Protein AF-A0A964XEM3-F1 (afdb_monomer)

Mean predicted aligned error: 4.38 Å

Foldseek 3Di:
DLLVVLLVLLLVLLLCQLPVDDDDLSVLLNVLSVLDDPLLLLSLLLLLLVLLVHDSLLSSLLSNLLVLLVSLVVLLVCVVVVPQDDSNHGHSCNVPNDVSSNSNSVSSNVSSLVSLCPLPPLSVVLNVLSVVLSVLQVVLVVLQVVCLVPPPQDPVSVLSSQLSNFLSSQLSSNCSSCSSSVNNVLSVLSSLLSSLLSSLVLLVVLLVCLQVCVVVVHDGQLVSVVHRHSPDPSVVVSLVSSLVSLVSSLVSLCPGPSSSSVSSNVVSVLSNCVSVVHDDDD

Nearest PDB structures (foldseek):
  5jfq-assembly1_B  TM=8.626E-01  e=3.045E-12  Geoglobus acetivorans
  4jyx-assembly1_G-2  TM=8.712E-01  e=1.436E-11  Paraglaciecola sp. T6c
  4jyx-assembly2_B  TM=8.690E-01  e=1.501E-11  Paraglaciecola sp. T6c
  1wy0-assembly1_A-2  TM=8.095E-01  e=1.151E-11  Pyrococcus horikoshii OT3
  3aqb-assembly2_D  TM=8.591E-01  e=8.455E-11  Micrococcus luteus

Secondary structure (DSSP, 8-state):
-HHHHHHHHHHHHHHHHHHSS-SHHHHHHHHHHHT----HHHHHHHHHHHHTT--HHHHHHHHHHHHHHHHHHHHHHHHHTT--EETTEEPHHHHHHHHHHHHHHHHHHHHHHHHHHTSGGGHHHHHHHHHHHHHHHHHHHHHHHHHTTS----HHHHHHHHHHHHHHHHHHHHHHHHHHTT-GGGHHHHHHHHHHHHHHHHHHHHHHHHHHHHHHT---HHHHTT--STTSHHHHHHHHHHHHHHHHHHHHHHTSGGGTTHHHHHHHHHHHHHHTT-----

Solvent-accessible surface area (backbone atoms only — not comparable to full-atom values): 13849 Å² total; per-residue (Å²): 109,71,68,58,53,45,50,51,50,15,52,51,52,46,50,52,53,45,46,74,60,81,49,73,42,23,56,51,40,49,51,56,69,67,62,65,78,87,54,62,41,27,52,39,7,39,52,12,12,55,45,62,70,52,55,66,70,51,25,23,24,41,10,25,19,38,38,27,45,50,51,17,49,52,42,46,45,30,54,78,69,65,37,53,61,52,88,93,37,71,24,57,31,61,74,60,34,59,73,43,19,52,50,26,19,54,44,27,43,50,32,16,49,56,32,28,54,69,48,56,96,41,14,71,61,43,44,56,48,50,51,53,34,51,53,47,26,52,53,16,47,52,53,51,60,51,44,76,78,40,89,71,80,46,69,68,59,48,49,53,40,45,18,33,47,46,8,40,66,60,18,40,14,42,43,44,31,27,51,67,63,73,42,66,86,36,45,66,46,40,44,52,15,20,28,28,36,25,36,17,50,50,47,50,51,35,40,75,38,36,59,60,32,63,74,72,72,50,92,38,69,34,50,60,68,71,24,76,41,64,82,29,75,36,22,52,51,46,51,55,51,22,35,52,23,12,53,51,12,20,56,37,16,56,69,28,66,76,47,28,21,48,63,58,18,52,52,19,51,54,50,33,36,49,76,74,70,44,87,74,84,131

Sequence (282 aa):
MAEKYALEGSEDLMRDLVSQSPGLAADAAIKHLSSGGKRIRARLALSSASHLGLGEDTAIRIAAASELIHNASLVHDDIQDRSARRRGASTIWDAFGADTAICVGDLMISAAYAAAAGVGSQAPQLIGHIHGRVCEVIQGQCADLEARHRPVETLEEYERIARSKSAPLLALPIDLALIAARRRDGLDQARRAAGAFAAAYQMADDIEDVMADALAGEVNIVAILGGASMNSPEAMQVRKLAARYYDEAGELARRLPKGCGTLMAAYAEAGAGRLAGEKVPA

Structure (mmCIF, N/CA/C/O backbone):
data_AF-A0A964XEM3-F1
#
_entry.id   AF-A0A964XEM3-F1
#
loop_
_atom_site.group_PDB
_atom_site.id
_atom_site.type_symbol
_atom_site.label_atom_id
_atom_site.label_alt_id
_atom_site.label_comp_id
_atom_site.label_asym_id
_atom_site.label_entity_id
_atom_site.label_seq_id
_atom_site.pdbx_PDB_ins_code
_atom_site.Cartn_x
_atom_site.Cartn_y
_atom_site.Cartn_z
_atom_site.occupancy
_atom_site.B_iso_or_equiv
_atom_site.auth_seq_id
_atom_site.auth_comp_id
_atom_site.auth_asym_id
_atom_site.auth_atom_id
_atom_site.pdbx_PDB_model_num
ATOM 1 N N . MET A 1 1 ? -8.210 -19.644 11.888 1.00 53.50 1 MET A N 1
ATOM 2 C CA . MET A 1 1 ? -9.547 -19.215 12.359 1.00 53.50 1 MET A CA 1
ATOM 3 C C . MET A 1 1 ? -9.518 -17.763 12.819 1.00 53.50 1 MET A C 1
ATOM 5 O O . MET A 1 1 ? -10.142 -16.966 12.144 1.00 53.50 1 MET A O 1
ATOM 9 N N . ALA A 1 2 ? -8.741 -17.388 13.846 1.00 75.06 2 ALA A N 1
ATOM 10 C CA . ALA A 1 2 ? -8.669 -15.997 14.330 1.00 75.06 2 ALA A CA 1
ATOM 11 C C . ALA A 1 2 ? -8.230 -14.963 13.266 1.00 75.06 2 ALA A C 1
ATOM 13 O O . ALA A 1 2 ? -8.888 -13.946 13.109 1.00 75.06 2 ALA A O 1
ATOM 14 N N . GLU A 1 3 ? -7.187 -15.243 12.471 1.00 77.88 3 GLU A N 1
ATOM 15 C CA . GLU A 1 3 ? -6.738 -14.320 11.405 1.00 77.88 3 GLU A CA 1
ATOM 16 C C . GLU A 1 3 ? -7.806 -14.096 10.323 1.00 77.88 3 GLU A C 1
ATOM 18 O O . GLU A 1 3 ? -7.978 -12.980 9.849 1.00 77.88 3 GLU A O 1
ATOM 23 N N . LYS A 1 4 ? -8.556 -15.148 9.963 1.00 84.12 4 LYS A N 1
ATOM 24 C CA . LYS A 1 4 ? -9.638 -15.058 8.974 1.00 84.12 4 LYS A CA 1
ATOM 25 C C . LYS A 1 4 ? -10.758 -14.140 9.473 1.00 84.12 4 LYS A C 1
ATOM 27 O O . LYS A 1 4 ? -11.170 -13.259 8.733 1.00 84.12 4 LYS A O 1
ATOM 32 N N . TYR A 1 5 ? -11.183 -14.310 10.727 1.00 89.88 5 TYR A N 1
ATOM 33 C CA . TYR A 1 5 ? -12.200 -13.450 11.336 1.00 89.88 5 TYR A CA 1
ATOM 34 C C . TYR A 1 5 ? -11.731 -12.001 11.478 1.00 89.88 5 TYR A C 1
ATOM 36 O O . TYR A 1 5 ? -12.489 -11.090 11.174 1.00 89.88 5 TYR A O 1
ATOM 44 N N . ALA A 1 6 ? -10.475 -11.769 11.866 1.00 92.44 6 ALA A N 1
ATOM 45 C CA . ALA A 1 6 ? -9.940 -10.412 11.954 1.00 92.44 6 ALA A CA 1
ATOM 46 C C . ALA A 1 6 ? -9.802 -9.745 10.572 1.00 92.44 6 ALA A C 1
ATOM 48 O O . ALA A 1 6 ? -9.984 -8.536 10.444 1.00 92.44 6 ALA A O 1
ATOM 49 N N . LEU A 1 7 ? -9.509 -10.522 9.522 1.00 94.81 7 LEU A N 1
ATOM 50 C CA . LEU A 1 7 ? -9.499 -10.018 8.152 1.00 94.81 7 LEU A CA 1
ATOM 51 C C . LEU A 1 7 ? -10.912 -9.645 7.693 1.00 94.81 7 LEU A C 1
ATOM 53 O O . LEU A 1 7 ? -11.097 -8.525 7.226 1.00 94.81 7 LEU A O 1
ATOM 57 N N . GLU A 1 8 ? -11.894 -10.526 7.890 1.00 95.56 8 GLU A N 1
ATOM 58 C CA . GLU A 1 8 ? -13.314 -10.245 7.621 1.00 95.56 8 GLU A CA 1
ATOM 59 C C . GLU A 1 8 ? -13.783 -9.002 8.393 1.00 95.56 8 GLU A C 1
ATOM 61 O O . GLU A 1 8 ? -14.286 -8.063 7.786 1.00 95.56 8 GLU A O 1
ATOM 66 N N . GLY A 1 9 ? -13.478 -8.910 9.690 1.00 97.19 9 GLY A N 1
ATOM 67 C CA . GLY A 1 9 ? -13.803 -7.741 10.509 1.00 97.19 9 GLY A CA 1
ATOM 68 C C . GLY A 1 9 ? -13.146 -6.445 10.019 1.00 97.19 9 GLY A C 1
ATOM 69 O O . GLY A 1 9 ? -13.739 -5.373 10.128 1.00 97.19 9 GLY A O 1
ATOM 70 N N . SER A 1 10 ? -11.944 -6.513 9.434 1.00 97.19 10 SER A N 1
ATOM 71 C CA . SER A 1 10 ? -11.328 -5.346 8.787 1.00 97.19 10 SER A CA 1
ATOM 72 C C . SER A 1 10 ? -12.037 -4.957 7.492 1.00 97.19 10 SER A C 1
ATOM 74 O O . SER A 1 10 ? -12.181 -3.766 7.226 1.00 97.19 10 SER A O 1
ATOM 76 N N . GLU A 1 11 ? -12.522 -5.922 6.708 1.00 96.69 11 GLU A N 1
ATOM 77 C CA . GLU A 1 11 ? -13.305 -5.641 5.503 1.00 96.69 11 GLU A CA 1
ATOM 78 C C . GLU A 1 11 ? -14.665 -5.027 5.838 1.00 96.69 11 GLU A C 1
ATOM 80 O O . GLU A 1 11 ? -15.052 -4.041 5.206 1.00 96.69 11 GLU A O 1
ATOM 85 N N . ASP A 1 12 ? -15.341 -5.552 6.857 1.00 97.38 12 ASP A N 1
ATOM 86 C CA . ASP A 1 12 ? -16.611 -5.023 7.351 1.00 97.38 12 ASP A CA 1
ATOM 87 C C . ASP A 1 12 ? -16.433 -3.594 7.871 1.00 97.38 12 ASP A C 1
ATOM 89 O O . ASP A 1 12 ? -17.131 -2.687 7.423 1.00 97.38 12 ASP A O 1
ATOM 93 N N . LEU A 1 13 ? -15.410 -3.344 8.698 1.00 98.12 13 LEU A N 1
ATOM 94 C CA . LEU A 1 13 ? -15.116 -1.996 9.188 1.00 98.12 13 LEU A CA 1
ATOM 95 C C . LEU A 1 13 ? -14.849 -1.005 8.043 1.00 98.12 13 LEU A C 1
ATOM 97 O O . LEU A 1 13 ? -15.309 0.135 8.096 1.00 98.12 13 LEU A O 1
ATOM 101 N N . MET A 1 14 ? -14.113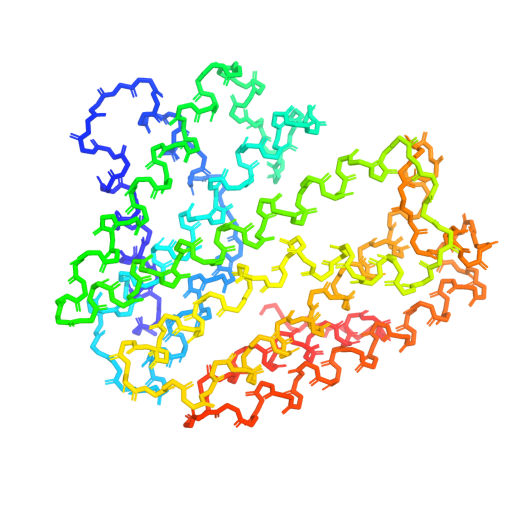 -1.409 7.001 1.00 97.88 14 MET A N 1
ATOM 102 C CA . MET A 1 14 ? -13.887 -0.544 5.838 1.00 97.88 14 MET A CA 1
ATOM 103 C C . MET A 1 14 ? -15.197 -0.200 5.125 1.00 97.88 14 MET A C 1
ATOM 105 O O . MET A 1 14 ? -15.406 0.964 4.783 1.00 97.88 14 MET A O 1
ATOM 109 N N . ARG A 1 15 ? -16.075 -1.190 4.910 1.00 97.31 15 ARG A N 1
ATOM 110 C CA . ARG A 1 15 ? -17.387 -0.996 4.270 1.00 97.31 15 ARG A CA 1
ATOM 111 C C . ARG A 1 15 ? -18.291 -0.098 5.108 1.00 97.31 15 ARG A C 1
ATOM 113 O O . ARG A 1 15 ? -18.914 0.810 4.559 1.00 97.31 15 ARG A O 1
ATOM 120 N N . ASP A 1 16 ? -18.321 -0.304 6.417 1.00 97.69 16 ASP A N 1
ATOM 121 C CA . ASP A 1 16 ? -19.113 0.499 7.344 1.00 97.69 16 ASP A CA 1
ATOM 122 C C . ASP A 1 16 ? -18.666 1.962 7.320 1.00 97.69 16 ASP A C 1
ATOM 124 O O . ASP A 1 16 ? -19.491 2.863 7.190 1.00 97.69 16 ASP A O 1
ATOM 128 N N . LEU A 1 17 ? -17.356 2.220 7.375 1.00 97.75 17 LEU A N 1
ATOM 129 C CA . LEU A 1 17 ? -16.821 3.583 7.411 1.00 97.75 17 LEU A CA 1
ATOM 130 C C . LEU A 1 17 ? -17.086 4.369 6.122 1.00 97.75 17 LEU A C 1
ATOM 132 O O . LEU A 1 17 ? -17.422 5.549 6.198 1.00 97.75 17 LEU A O 1
ATOM 136 N N . VAL A 1 18 ? -16.980 3.741 4.947 1.00 97.25 18 VAL A N 1
ATOM 137 C CA . VAL A 1 18 ? -17.262 4.432 3.672 1.00 97.25 18 VAL A CA 1
ATOM 138 C C . VAL A 1 18 ? -18.760 4.576 3.382 1.00 97.25 18 VAL A C 1
ATOM 140 O O . VAL A 1 18 ? -19.130 5.329 2.489 1.00 97.25 18 VAL A O 1
ATOM 143 N N . SER A 1 19 ? -19.629 3.879 4.122 1.00 95.69 19 SER A N 1
ATOM 144 C CA . SER A 1 19 ? -21.084 3.884 3.902 1.00 95.69 19 SER A CA 1
ATOM 145 C C . SER A 1 19 ? -21.881 4.708 4.919 1.00 95.69 19 SER A C 1
ATOM 147 O O . SER A 1 19 ? -23.098 4.826 4.786 1.00 95.69 19 SER A O 1
ATOM 149 N N . GLN A 1 20 ? -21.216 5.351 5.888 1.00 90.75 20 GLN A N 1
ATOM 150 C CA . GLN A 1 20 ? -21.876 6.177 6.912 1.00 90.75 20 GLN A CA 1
ATOM 151 C C . GLN A 1 20 ? -22.694 7.342 6.335 1.00 90.75 20 GLN A C 1
ATOM 153 O O . GLN A 1 20 ? -23.649 7.794 6.967 1.00 90.75 20 GLN A O 1
ATOM 158 N N . SER A 1 21 ? -22.330 7.836 5.148 1.00 84.31 21 SER A N 1
ATOM 159 C CA . SER A 1 21 ? -23.085 8.857 4.421 1.00 84.31 21 SER A CA 1
ATOM 160 C C . SER A 1 21 ? -23.487 8.313 3.045 1.00 84.31 21 SER A C 1
ATOM 162 O O . SER A 1 21 ? -22.652 8.282 2.139 1.00 84.31 21 SER A O 1
ATOM 164 N N . PRO A 1 22 ? -24.736 7.833 2.881 1.00 88.88 22 PRO A N 1
ATOM 165 C CA . PRO A 1 22 ? -25.194 7.240 1.628 1.00 88.88 22 PRO A CA 1
ATOM 166 C C . PRO A 1 22 ? -25.112 8.216 0.450 1.00 88.88 22 PRO A C 1
ATOM 168 O O . PRO A 1 22 ? -25.428 9.399 0.582 1.00 88.88 22 PRO A O 1
ATOM 171 N N . GLY A 1 23 ? -24.736 7.706 -0.721 1.00 94.06 23 GLY A N 1
ATOM 172 C CA . GLY A 1 23 ? -24.637 8.488 -1.949 1.00 94.06 23 GLY A CA 1
ATOM 173 C C . GLY A 1 23 ? -23.699 7.850 -2.968 1.00 94.06 23 GLY A C 1
ATOM 174 O O . GLY A 1 23 ? -23.088 6.815 -2.710 1.00 94.06 23 GLY A O 1
ATOM 175 N N . LEU A 1 24 ? -23.540 8.510 -4.119 1.00 95.06 24 LEU A N 1
ATOM 176 C CA . LEU A 1 24 ? -22.780 7.973 -5.252 1.00 95.06 24 LEU A CA 1
ATOM 177 C C . LEU A 1 24 ? -21.337 7.585 -4.887 1.00 95.06 24 LEU A C 1
ATOM 179 O O . LEU A 1 24 ? -20.857 6.534 -5.305 1.00 95.06 24 LEU A O 1
ATOM 183 N N . ALA A 1 25 ? -20.653 8.410 -4.087 1.00 95.06 25 ALA A N 1
ATOM 184 C CA . ALA A 1 25 ? -19.290 8.122 -3.643 1.00 95.06 25 ALA A CA 1
ATOM 185 C C . ALA A 1 25 ? -19.227 6.886 -2.728 1.00 95.06 25 ALA A C 1
ATOM 187 O O . ALA A 1 25 ? -18.324 6.067 -2.875 1.00 95.06 25 ALA A O 1
ATOM 188 N N . ALA A 1 26 ? -20.201 6.707 -1.830 1.00 96.56 26 ALA A N 1
ATOM 189 C CA . ALA A 1 26 ? -20.275 5.526 -0.972 1.00 96.56 26 ALA A CA 1
ATOM 190 C C . ALA A 1 26 ? -20.511 4.249 -1.798 1.00 96.56 26 ALA A C 1
ATOM 192 O O . ALA A 1 26 ? -19.786 3.266 -1.637 1.00 96.56 26 ALA A O 1
ATOM 193 N N . ASP A 1 27 ? -21.450 4.285 -2.748 1.00 96.50 27 ASP A N 1
ATOM 194 C CA . ASP A 1 27 ? -21.749 3.150 -3.632 1.00 96.50 27 ASP A CA 1
ATOM 195 C C . ASP A 1 27 ? -20.530 2.761 -4.484 1.00 96.50 27 ASP A C 1
ATOM 197 O O . ASP A 1 27 ? -20.169 1.582 -4.598 1.00 96.50 27 ASP A O 1
ATOM 201 N N . ALA A 1 28 ? -19.844 3.758 -5.049 1.00 96.25 28 ALA A N 1
ATOM 202 C CA . ALA A 1 28 ? -18.628 3.557 -5.826 1.00 96.25 28 ALA A CA 1
ATOM 203 C C . ALA A 1 28 ? -17.468 3.025 -4.962 1.00 96.25 28 ALA A C 1
ATOM 205 O O . ALA A 1 28 ? -16.755 2.113 -5.394 1.00 96.25 28 ALA A O 1
ATOM 206 N N . ALA A 1 29 ? -17.309 3.512 -3.727 1.00 96.69 29 ALA A N 1
ATOM 207 C CA . ALA A 1 29 ? -16.314 3.003 -2.783 1.00 96.69 29 ALA A CA 1
ATOM 208 C C . ALA A 1 29 ? -16.574 1.531 -2.421 1.00 96.69 29 ALA A C 1
ATOM 210 O O . ALA A 1 29 ? -15.654 0.711 -2.475 1.00 96.69 29 ALA A O 1
ATOM 211 N N . ILE A 1 30 ? -17.827 1.158 -2.133 1.00 95.81 30 ILE A N 1
ATOM 212 C CA . ILE A 1 30 ? -18.214 -0.234 -1.854 1.00 95.81 30 ILE A CA 1
ATOM 213 C C . ILE A 1 30 ? -17.916 -1.131 -3.059 1.00 95.81 30 ILE A C 1
ATOM 215 O O . ILE A 1 30 ? -17.378 -2.234 -2.892 1.00 95.81 30 ILE A O 1
ATOM 219 N N . LYS A 1 31 ? -18.218 -0.670 -4.279 1.00 94.00 31 LYS A N 1
ATOM 220 C CA . LYS A 1 31 ? -17.874 -1.399 -5.506 1.00 94.00 31 LYS A CA 1
ATOM 221 C C . LYS A 1 31 ? -16.364 -1.600 -5.635 1.00 94.00 31 LYS A C 1
ATOM 223 O O . LYS A 1 31 ? -15.940 -2.723 -5.910 1.00 94.00 31 LYS A O 1
ATOM 228 N N . HIS A 1 32 ? -15.558 -0.564 -5.392 1.00 95.00 32 HIS A N 1
ATOM 229 C CA . HIS A 1 32 ? -14.097 -0.674 -5.429 1.00 95.00 32 HIS A CA 1
ATOM 230 C C . HIS A 1 32 ? -13.582 -1.700 -4.411 1.00 95.00 32 HIS A C 1
ATOM 232 O O . HIS A 1 32 ? -12.855 -2.622 -4.783 1.00 95.00 32 HIS A O 1
ATOM 238 N N . LEU A 1 33 ? -14.012 -1.612 -3.148 1.00 93.94 33 LEU A N 1
ATOM 239 C CA . LEU A 1 33 ? -13.588 -2.536 -2.088 1.00 93.94 33 LEU A CA 1
ATOM 240 C C . LEU A 1 33 ? -14.009 -3.989 -2.374 1.00 93.94 33 LEU A C 1
ATOM 242 O O . LEU A 1 33 ? -13.299 -4.930 -2.009 1.00 93.94 33 LEU A O 1
ATOM 246 N N . SER A 1 34 ? -15.118 -4.179 -3.095 1.00 90.19 34 SER A N 1
ATOM 247 C CA . SER A 1 34 ? -15.630 -5.495 -3.502 1.00 90.19 34 SER A CA 1
ATOM 248 C C . SER A 1 34 ? -14.914 -6.106 -4.712 1.00 90.19 34 SER A C 1
ATOM 250 O O . SER A 1 34 ? -15.127 -7.279 -4.999 1.00 90.19 34 SER A O 1
ATOM 252 N N . SER A 1 35 ? -14.036 -5.365 -5.399 1.00 83.44 35 SER A N 1
ATOM 253 C CA . SER A 1 35 ? -13.295 -5.843 -6.585 1.00 83.44 35 SER A CA 1
ATOM 254 C C . SER A 1 35 ? -12.194 -6.881 -6.283 1.00 83.44 35 SER A C 1
ATOM 256 O O . SER A 1 35 ? -11.440 -7.283 -7.169 1.00 83.44 35 SER A O 1
ATOM 258 N N . GLY A 1 36 ? -12.099 -7.341 -5.031 1.00 78.75 36 GLY A N 1
ATOM 259 C CA . GLY A 1 36 ? -11.104 -8.307 -4.569 1.00 78.75 36 GLY A CA 1
ATOM 260 C C . GLY A 1 36 ? -9.732 -7.680 -4.308 1.00 78.75 36 GLY A C 1
ATOM 261 O O . GLY A 1 36 ? -9.596 -6.464 -4.165 1.00 78.75 36 GLY A O 1
ATOM 262 N N . GLY A 1 37 ? -8.701 -8.520 -4.215 1.00 83.00 37 GLY A N 1
ATOM 263 C CA . GLY A 1 37 ? -7.322 -8.139 -3.893 1.00 83.00 37 GLY A CA 1
ATOM 264 C C . GLY A 1 37 ? -6.686 -9.109 -2.897 1.00 83.00 37 GLY A C 1
ATOM 265 O O . GLY A 1 37 ? -7.379 -9.826 -2.187 1.00 83.00 37 GLY A O 1
ATOM 266 N N . LYS A 1 38 ? -5.350 -9.130 -2.824 1.00 87.69 38 LYS A N 1
ATOM 267 C CA . LYS A 1 38 ? -4.611 -10.031 -1.915 1.00 87.69 38 LYS A CA 1
ATOM 268 C C . LYS A 1 38 ? -4.608 -9.570 -0.447 1.00 87.69 38 LYS A C 1
ATOM 270 O O . LYS A 1 38 ? -4.070 -10.281 0.399 1.00 87.69 38 LYS A O 1
ATOM 275 N N . ARG A 1 39 ? -5.150 -8.374 -0.166 1.00 92.94 39 ARG A N 1
ATOM 276 C CA . ARG A 1 39 ? -5.209 -7.736 1.165 1.00 92.94 39 ARG A CA 1
ATOM 277 C C . ARG A 1 39 ? -3.871 -7.754 1.905 1.00 92.94 39 ARG A C 1
ATOM 279 O O . ARG A 1 39 ? -3.806 -8.005 3.104 1.00 92.94 39 ARG A O 1
ATOM 286 N N . ILE A 1 40 ? -2.778 -7.536 1.169 1.00 94.75 40 ILE A N 1
ATOM 287 C CA . ILE A 1 40 ? -1.411 -7.667 1.694 1.00 94.75 40 ILE A CA 1
ATOM 288 C C . ILE A 1 40 ? -1.212 -6.747 2.901 1.00 94.75 40 ILE A C 1
ATOM 290 O O . ILE A 1 40 ? -0.634 -7.170 3.898 1.00 94.75 40 ILE A O 1
ATOM 294 N N . ARG A 1 41 ? -1.724 -5.511 2.846 1.00 97.19 41 ARG A N 1
ATOM 295 C CA . ARG A 1 41 ? -1.530 -4.525 3.914 1.00 97.19 41 ARG A CA 1
ATOM 296 C C . ARG A 1 41 ? -2.351 -4.868 5.147 1.00 97.19 41 ARG A C 1
ATOM 298 O O . ARG A 1 41 ? -1.787 -4.874 6.236 1.00 97.19 41 ARG A O 1
ATOM 305 N N . ALA A 1 42 ? -3.619 -5.244 4.983 1.00 97.56 42 ALA A N 1
ATOM 306 C CA . ALA A 1 42 ? -4.422 -5.751 6.094 1.00 97.56 42 ALA A CA 1
ATOM 307 C C . ALA A 1 42 ? -3.759 -6.969 6.768 1.00 97.56 42 ALA A C 1
ATOM 309 O O . ALA A 1 42 ? -3.571 -6.975 7.983 1.00 97.56 42 ALA A O 1
ATOM 310 N N . ARG A 1 43 ? -3.304 -7.960 5.989 1.00 98.06 43 ARG A N 1
ATOM 311 C CA . ARG A 1 43 ? -2.631 -9.161 6.521 1.00 98.06 43 ARG A CA 1
ATOM 312 C C . ARG A 1 43 ? -1.328 -8.835 7.253 1.00 98.06 43 ARG A C 1
ATOM 314 O O . ARG A 1 43 ? -1.085 -9.391 8.323 1.00 98.06 43 ARG A O 1
ATOM 321 N N . LEU A 1 44 ? -0.516 -7.913 6.727 1.00 98.31 44 LEU A N 1
ATOM 322 C CA . LEU A 1 44 ? 0.680 -7.418 7.419 1.00 98.31 44 LEU A CA 1
ATOM 323 C C . LEU A 1 44 ? 0.318 -6.789 8.768 1.00 98.31 44 LEU A C 1
ATOM 325 O O . LEU A 1 44 ? 0.905 -7.170 9.776 1.00 98.31 44 LEU A O 1
ATOM 329 N N . ALA A 1 45 ? -0.684 -5.906 8.809 1.00 98.50 45 ALA A N 1
ATOM 330 C CA . ALA A 1 45 ? -1.125 -5.264 10.049 1.00 98.50 45 ALA A CA 1
ATOM 331 C C . ALA A 1 45 ? -1.598 -6.294 11.086 1.00 98.50 45 ALA A C 1
ATOM 333 O O . ALA A 1 45 ? -1.162 -6.248 12.236 1.00 98.50 45 ALA A O 1
ATOM 334 N N . LEU A 1 46 ? -2.436 -7.252 10.676 1.00 98.50 46 LEU A N 1
ATOM 335 C CA . LEU A 1 46 ? -2.956 -8.308 11.551 1.00 98.50 46 LEU A CA 1
ATOM 336 C C . LEU A 1 46 ? -1.840 -9.220 12.079 1.00 98.50 46 LEU A C 1
ATOM 338 O O . LEU A 1 46 ? -1.777 -9.492 13.280 1.00 98.50 46 LEU A O 1
ATOM 342 N N . SER A 1 47 ? -0.917 -9.645 11.210 1.00 98.38 47 SER A N 1
ATOM 343 C CA . SER A 1 47 ? 0.241 -10.452 11.607 1.00 98.38 47 SER A CA 1
ATOM 344 C C . SER A 1 47 ? 1.135 -9.697 12.593 1.00 98.38 47 SER A C 1
ATOM 346 O O . SER A 1 47 ? 1.521 -10.250 13.626 1.00 98.38 47 SER A O 1
ATOM 348 N N . SER A 1 48 ? 1.466 -8.434 12.307 1.00 98.44 48 SER A N 1
ATOM 349 C CA . SER A 1 48 ? 2.291 -7.608 13.192 1.00 98.44 48 SER A CA 1
ATOM 350 C C . SER A 1 48 ? 1.605 -7.356 14.535 1.00 98.44 48 SER A C 1
ATOM 352 O O . SER A 1 48 ? 2.249 -7.476 15.576 1.00 98.44 48 SER A O 1
ATOM 354 N N . ALA A 1 49 ? 0.301 -7.068 14.528 1.00 98.19 49 ALA A N 1
ATOM 355 C CA . ALA A 1 49 ? -0.503 -6.879 15.731 1.00 98.19 49 ALA A CA 1
ATOM 356 C C . ALA A 1 49 ? -0.516 -8.127 16.618 1.00 98.19 49 ALA A C 1
ATOM 358 O O . ALA A 1 49 ? -0.302 -8.018 17.826 1.00 98.19 49 ALA A O 1
ATOM 359 N N . SER A 1 50 ? -0.692 -9.307 16.016 1.00 97.75 50 SER A N 1
ATOM 360 C CA . SER A 1 50 ? -0.674 -10.587 16.726 1.00 97.75 50 SER A CA 1
ATOM 361 C C . SER A 1 50 ? 0.671 -10.840 17.417 1.00 97.75 50 SER A C 1
ATOM 363 O O . SER A 1 50 ? 0.704 -11.106 18.618 1.00 97.75 50 SER A O 1
ATOM 365 N N . HIS A 1 51 ? 1.789 -10.660 16.706 1.00 98.00 51 HIS A N 1
ATOM 366 C CA . HIS A 1 51 ? 3.137 -10.823 17.269 1.00 98.00 51 HIS A CA 1
ATOM 367 C C . HIS A 1 51 ? 3.457 -9.813 18.384 1.00 98.00 51 HIS A C 1
ATOM 369 O O . HIS A 1 51 ? 4.252 -10.096 19.282 1.00 98.00 51 HIS A O 1
ATOM 375 N N . LEU A 1 52 ? 2.842 -8.630 18.338 1.00 97.88 52 LEU A N 1
ATOM 376 C CA . LEU A 1 52 ? 2.991 -7.591 19.358 1.00 97.88 52 LEU A CA 1
ATOM 377 C C . LEU A 1 52 ? 1.982 -7.714 20.510 1.00 97.88 52 LEU A C 1
ATOM 379 O O . LEU A 1 52 ? 2.066 -6.932 21.456 1.00 97.88 52 LEU A O 1
ATOM 383 N N . GLY A 1 53 ? 1.065 -8.686 20.464 1.00 97.06 53 GLY A N 1
ATOM 384 C CA . GLY A 1 53 ? 0.060 -8.901 21.506 1.00 97.06 53 GLY A CA 1
ATOM 385 C C . GLY A 1 53 ? -1.005 -7.804 21.573 1.00 97.06 53 GLY A C 1
ATOM 386 O O . GLY A 1 53 ? -1.516 -7.515 22.654 1.00 97.06 53 GLY A O 1
ATOM 387 N N . LEU A 1 54 ? -1.318 -7.158 20.446 1.00 97.12 54 LEU A N 1
ATOM 388 C CA . LEU A 1 54 ? -2.396 -6.172 20.374 1.00 97.12 54 LEU A CA 1
ATOM 389 C C . LEU A 1 54 ? -3.768 -6.854 20.399 1.00 97.12 54 LEU A C 1
ATOM 391 O O . LEU A 1 54 ? -3.945 -7.945 19.860 1.00 97.12 54 LEU A O 1
ATOM 395 N N . GLY A 1 55 ? -4.747 -6.180 21.005 1.00 96.38 55 GLY A N 1
ATOM 396 C CA . GLY A 1 55 ? -6.138 -6.628 20.998 1.00 96.38 55 GLY A CA 1
ATOM 397 C C . GLY A 1 55 ? -6.746 -6.63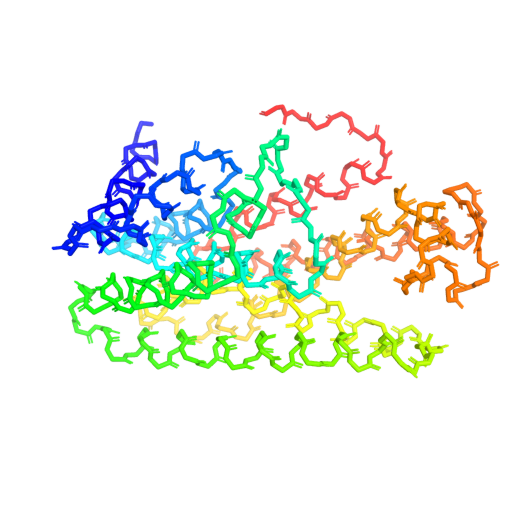0 19.593 1.00 96.38 55 GLY A C 1
ATOM 398 O O . GLY A 1 55 ? -6.326 -5.868 18.720 1.00 96.38 55 GLY A O 1
ATOM 399 N N . GLU A 1 56 ? -7.760 -7.470 19.401 1.00 96.50 56 GLU A N 1
ATOM 400 C CA . GLU A 1 56 ? -8.399 -7.710 18.102 1.00 96.50 56 GLU A CA 1
ATOM 401 C C . GLU A 1 56 ? -8.982 -6.438 17.470 1.00 96.50 56 GLU A C 1
ATOM 403 O O . GLU A 1 56 ? -8.677 -6.149 16.317 1.00 96.50 56 GLU A O 1
ATOM 408 N N . ASP A 1 57 ? -9.724 -5.623 18.228 1.00 97.31 57 ASP A N 1
ATOM 409 C CA . ASP A 1 57 ? -10.289 -4.357 17.725 1.00 97.31 57 ASP A CA 1
ATOM 410 C C . ASP A 1 57 ? -9.191 -3.394 17.228 1.00 97.31 57 ASP A C 1
ATOM 412 O O . ASP A 1 57 ? -9.285 -2.845 16.130 1.00 97.31 57 ASP A O 1
ATOM 416 N N . THR A 1 58 ? -8.085 -3.266 17.970 1.00 98.31 58 THR A N 1
ATOM 417 C CA . THR A 1 58 ? -6.917 -2.487 17.529 1.00 98.31 58 THR A CA 1
ATOM 418 C C . THR A 1 58 ? -6.329 -3.047 16.235 1.00 98.31 58 THR A C 1
ATOM 420 O O . THR A 1 58 ? -6.029 -2.275 15.325 1.00 98.31 58 THR A O 1
ATOM 423 N N . ALA A 1 59 ? -6.165 -4.371 16.139 1.00 98.25 59 ALA A N 1
ATOM 424 C CA . ALA A 1 59 ? -5.622 -5.036 14.956 1.00 98.25 59 ALA A CA 1
ATOM 425 C C . ALA A 1 59 ? -6.499 -4.795 13.714 1.00 98.25 59 ALA A C 1
ATOM 427 O O . ALA A 1 59 ? -5.987 -4.415 12.660 1.00 98.25 59 ALA A O 1
ATOM 428 N N . ILE A 1 60 ? -7.819 -4.940 13.860 1.00 98.62 60 ILE A N 1
ATOM 429 C CA . ILE A 1 60 ? -8.819 -4.682 12.817 1.00 98.62 60 ILE A CA 1
ATOM 430 C C . ILE A 1 60 ? -8.741 -3.229 12.336 1.00 98.62 60 ILE A C 1
ATOM 432 O O . ILE A 1 60 ? -8.683 -2.975 11.132 1.00 98.62 60 ILE A O 1
ATOM 436 N N . ARG A 1 61 ? -8.679 -2.264 13.260 1.00 98.75 61 ARG A N 1
ATOM 437 C CA . ARG A 1 61 ? -8.633 -0.833 12.926 1.00 98.75 61 ARG A CA 1
ATOM 438 C C . ARG A 1 61 ? -7.376 -0.434 12.168 1.00 98.75 61 ARG A C 1
ATOM 440 O O . ARG A 1 61 ? -7.474 0.297 11.185 1.00 98.75 61 ARG A O 1
ATOM 447 N N . ILE A 1 62 ? -6.199 -0.906 12.587 1.00 98.56 62 ILE A N 1
ATOM 448 C CA . ILE A 1 62 ? -4.954 -0.590 11.869 1.00 98.56 62 ILE A CA 1
ATOM 449 C C . ILE A 1 62 ? -4.879 -1.297 10.509 1.00 98.56 62 ILE A C 1
ATOM 451 O O . ILE A 1 62 ? -4.323 -0.732 9.564 1.00 98.56 62 ILE A O 1
ATOM 455 N N . ALA A 1 63 ? -5.465 -2.494 10.388 1.00 98.56 63 ALA A N 1
ATOM 456 C CA . ALA A 1 63 ? -5.592 -3.207 9.121 1.00 98.56 63 ALA A CA 1
ATOM 457 C C . ALA A 1 63 ? -6.490 -2.436 8.146 1.00 98.56 63 ALA A C 1
ATOM 459 O O . ALA A 1 63 ? -6.055 -2.131 7.034 1.00 98.56 63 ALA A O 1
ATOM 460 N N . ALA A 1 64 ? -7.684 -2.036 8.596 1.00 98.56 64 ALA A N 1
ATOM 461 C CA . ALA A 1 64 ? -8.619 -1.228 7.822 1.00 98.56 64 ALA A CA 1
ATOM 462 C C . ALA A 1 64 ? -8.004 0.118 7.412 1.00 98.56 64 ALA A C 1
ATOM 464 O O . ALA A 1 64 ? -8.047 0.474 6.239 1.00 98.56 64 ALA A O 1
ATOM 465 N N . ALA A 1 65 ? -7.360 0.839 8.337 1.00 98.69 65 ALA A N 1
ATOM 466 C CA . ALA A 1 65 ? -6.704 2.112 8.030 1.00 98.69 65 ALA A CA 1
ATOM 467 C C . ALA A 1 65 ? -5.619 1.962 6.950 1.00 98.69 65 ALA A C 1
ATOM 469 O O . ALA A 1 65 ? -5.572 2.744 6.002 1.00 98.69 65 ALA A O 1
ATOM 470 N N . SER A 1 66 ? -4.768 0.937 7.058 1.00 98.50 66 SER A N 1
ATOM 471 C CA . SER A 1 66 ? -3.685 0.711 6.092 1.00 98.50 66 SER A CA 1
ATOM 472 C C . SER A 1 66 ? -4.206 0.343 4.702 1.00 98.50 66 SER A C 1
ATOM 474 O O . SER A 1 66 ? -3.670 0.794 3.689 1.00 98.50 66 SER A O 1
ATOM 476 N N . GLU A 1 67 ? -5.241 -0.492 4.645 1.00 98.00 67 GLU A N 1
ATOM 477 C CA . GLU A 1 67 ? -5.836 -0.945 3.392 1.00 98.00 67 GLU A CA 1
ATOM 478 C C . GLU A 1 67 ? -6.675 0.177 2.747 1.00 98.00 67 GLU A C 1
ATOM 480 O O . GLU A 1 67 ? -6.588 0.360 1.536 1.00 98.00 67 GLU A O 1
ATOM 485 N N . LEU A 1 68 ? -7.393 1.005 3.518 1.00 98.50 68 LEU A N 1
ATOM 486 C CA . LEU A 1 68 ? -8.132 2.171 3.006 1.00 98.50 68 LEU A CA 1
ATOM 487 C C . LEU A 1 68 ? -7.214 3.213 2.363 1.00 98.50 68 LEU A C 1
ATOM 489 O O . LEU A 1 68 ? -7.495 3.640 1.247 1.00 98.50 68 LEU A O 1
ATOM 493 N N . ILE A 1 69 ? -6.094 3.573 3.005 1.00 98.31 69 ILE A N 1
ATOM 494 C CA . ILE A 1 69 ? -5.115 4.499 2.405 1.00 98.31 69 ILE A CA 1
ATOM 495 C C . ILE A 1 69 ? -4.574 3.944 1.085 1.00 98.31 69 ILE A C 1
ATOM 497 O O . ILE A 1 69 ? -4.408 4.684 0.119 1.00 98.31 69 ILE A O 1
ATOM 501 N N . HIS A 1 70 ? -4.324 2.636 1.017 1.00 97.12 70 HIS A N 1
ATOM 502 C CA . HIS A 1 70 ? -3.876 2.015 -0.222 1.00 97.12 70 HIS A CA 1
ATOM 503 C C . HIS A 1 70 ? -4.948 2.014 -1.314 1.00 97.12 70 HIS A C 1
ATOM 505 O O . HIS A 1 70 ? -4.635 2.314 -2.458 1.00 97.12 70 HIS A O 1
ATOM 511 N N . ASN A 1 71 ? -6.201 1.687 -0.995 1.00 97.19 71 ASN A N 1
ATOM 512 C CA . ASN A 1 71 ? -7.264 1.719 -2.002 1.00 97.19 71 ASN A CA 1
ATOM 513 C C . ASN A 1 71 ? -7.538 3.155 -2.472 1.00 97.19 71 ASN A C 1
ATOM 515 O O . ASN A 1 71 ? -7.751 3.358 -3.663 1.00 97.19 71 ASN A O 1
ATOM 519 N N . ALA A 1 72 ? -7.435 4.151 -1.586 1.00 97.50 72 ALA A N 1
ATOM 520 C CA . ALA A 1 72 ? -7.502 5.555 -1.978 1.00 97.50 72 ALA A CA 1
ATOM 521 C C . ALA A 1 72 ? -6.422 5.910 -3.007 1.00 97.50 72 ALA A C 1
ATOM 523 O O . ALA A 1 72 ? -6.743 6.498 -4.038 1.00 97.50 72 ALA A O 1
ATOM 524 N N . SER A 1 73 ? -5.170 5.491 -2.765 1.00 95.75 73 SER A N 1
ATOM 525 C CA . SER A 1 73 ? -4.080 5.734 -3.716 1.00 95.75 73 SER A CA 1
ATOM 526 C C . SER A 1 73 ? -4.373 5.082 -5.065 1.00 95.75 73 SER A C 1
ATOM 528 O O . SER A 1 73 ? -4.266 5.746 -6.081 1.00 95.75 73 SER A O 1
ATOM 530 N N . LEU A 1 74 ? -4.854 3.832 -5.088 1.00 95.00 74 LEU A N 1
ATOM 531 C CA . LEU A 1 74 ? -5.203 3.145 -6.338 1.00 95.00 74 LEU A CA 1
ATOM 532 C C . LEU A 1 74 ? -6.309 3.856 -7.126 1.00 95.00 74 LEU A C 1
ATOM 534 O O . LEU A 1 74 ? -6.233 3.925 -8.349 1.00 95.00 74 LEU A O 1
ATOM 538 N N . VAL A 1 75 ? -7.342 4.360 -6.444 1.00 96.12 75 VAL A N 1
ATOM 539 C CA . VAL A 1 75 ? -8.439 5.091 -7.097 1.00 96.12 75 VAL A CA 1
ATOM 540 C C . VAL A 1 75 ? -7.933 6.388 -7.724 1.00 96.12 75 VAL A C 1
ATOM 542 O O . VAL A 1 75 ? -8.335 6.713 -8.839 1.00 96.12 75 VAL A O 1
ATOM 545 N N . HIS A 1 76 ? -7.064 7.126 -7.033 1.00 96.38 76 HIS A N 1
ATOM 546 C CA . HIS A 1 76 ? -6.475 8.356 -7.567 1.00 96.38 76 HIS A CA 1
ATOM 547 C C . HIS A 1 76 ? -5.452 8.074 -8.678 1.00 96.38 76 HIS A C 1
ATOM 549 O O . HIS A 1 76 ? -5.487 8.754 -9.704 1.00 96.38 76 HIS A O 1
ATOM 555 N N . ASP A 1 77 ? -4.624 7.038 -8.533 1.00 92.88 77 ASP A N 1
ATOM 556 C CA . ASP A 1 77 ? -3.678 6.580 -9.559 1.00 92.88 77 ASP A CA 1
ATOM 557 C C . ASP A 1 77 ? -4.420 6.196 -10.850 1.00 92.88 77 ASP A C 1
ATOM 559 O O . ASP A 1 77 ? -4.015 6.597 -11.935 1.00 92.88 77 ASP A O 1
ATOM 563 N N . ASP A 1 78 ? -5.569 5.511 -10.755 1.00 94.06 78 ASP A N 1
ATOM 564 C CA . ASP A 1 78 ? -6.375 5.135 -11.928 1.00 94.06 78 ASP A CA 1
ATOM 565 C C . ASP A 1 78 ? -6.804 6.351 -12.775 1.00 94.06 78 ASP A C 1
ATOM 567 O O . ASP A 1 78 ? -6.926 6.240 -13.998 1.00 94.06 78 ASP A O 1
ATOM 571 N N . ILE A 1 79 ? -7.006 7.516 -12.147 1.00 94.31 79 ILE A N 1
ATOM 572 C CA . ILE A 1 79 ? -7.305 8.779 -12.839 1.00 94.31 79 ILE A CA 1
ATOM 573 C C . ILE A 1 79 ? -6.037 9.334 -13.493 1.00 94.31 79 ILE A C 1
ATOM 575 O O . ILE A 1 79 ? -6.054 9.704 -14.669 1.00 94.31 79 ILE A O 1
ATOM 579 N N . GLN A 1 80 ? -4.943 9.400 -12.729 1.00 91.00 80 GLN A N 1
ATOM 580 C CA . GLN A 1 80 ? -3.664 9.965 -13.169 1.00 91.00 80 GLN A CA 1
ATOM 581 C C . GLN A 1 80 ? -3.063 9.173 -14.339 1.00 91.00 80 GLN A C 1
ATOM 583 O O . GLN A 1 80 ? -2.555 9.764 -15.292 1.00 91.00 80 GLN A O 1
ATOM 588 N N . ASP A 1 81 ? -3.209 7.851 -14.305 1.00 87.94 81 ASP A N 1
ATOM 589 C CA . ASP A 1 81 ? -2.708 6.914 -15.310 1.00 87.94 81 ASP A CA 1
ATOM 590 C C . ASP A 1 81 ? -3.728 6.636 -16.418 1.00 87.94 81 ASP A C 1
ATOM 592 O O . ASP A 1 81 ? -3.439 5.916 -17.370 1.00 87.94 81 ASP A O 1
ATOM 596 N N . ARG A 1 82 ? -4.940 7.200 -16.313 1.00 89.25 82 ARG A N 1
ATOM 597 C CA . ARG A 1 82 ? -6.066 6.948 -17.231 1.00 89.25 82 ARG A CA 1
ATOM 598 C C . ARG A 1 82 ? -6.361 5.453 -17.407 1.00 89.25 82 ARG A C 1
ATOM 600 O O . ARG A 1 82 ? -6.762 5.005 -18.483 1.00 89.25 82 ARG A O 1
ATOM 607 N N . SER A 1 83 ? -6.194 4.681 -16.338 1.00 88.19 83 SER A N 1
ATOM 608 C CA . SER A 1 83 ? -6.404 3.237 -16.342 1.00 88.19 83 SER A CA 1
ATOM 609 C C . SER A 1 83 ? -7.896 2.915 -16.401 1.00 88.19 83 SER A C 1
ATOM 611 O O . SER A 1 83 ? -8.648 3.222 -15.477 1.00 88.19 83 SER A O 1
ATOM 613 N N . ALA A 1 84 ? -8.341 2.259 -17.476 1.00 89.94 84 ALA A N 1
ATOM 614 C CA . ALA A 1 84 ? -9.745 1.861 -17.634 1.00 89.94 84 ALA A CA 1
ATOM 615 C C . ALA A 1 84 ? -10.104 0.588 -16.847 1.00 89.94 84 ALA A C 1
ATOM 617 O O . ALA A 1 84 ? -11.262 0.357 -16.496 1.00 89.94 84 ALA A O 1
ATOM 618 N N . ARG A 1 85 ? -9.116 -0.275 -16.565 1.00 89.69 85 ARG A N 1
ATOM 619 C CA . ARG A 1 85 ? -9.331 -1.559 -15.885 1.00 89.69 85 ARG A CA 1
ATOM 620 C C . ARG A 1 85 ? -8.310 -1.806 -14.785 1.00 89.69 85 ARG A C 1
ATOM 622 O O . ARG A 1 85 ? -7.128 -1.548 -14.963 1.00 89.69 85 ARG A O 1
ATOM 629 N N . ARG A 1 86 ? -8.761 -2.417 -13.688 1.00 86.44 86 ARG A N 1
ATOM 630 C CA . ARG A 1 86 ? -7.929 -2.899 -12.580 1.00 86.44 86 ARG A CA 1
ATOM 631 C C . ARG A 1 86 ? -8.469 -4.233 -12.079 1.00 86.44 86 ARG A C 1
ATOM 633 O O . ARG A 1 86 ? -9.670 -4.390 -11.884 1.00 86.44 86 ARG A O 1
ATOM 640 N N . ARG A 1 87 ? -7.582 -5.220 -11.888 1.00 82.06 87 ARG A N 1
ATOM 641 C CA . ARG A 1 87 ? -7.943 -6.584 -11.429 1.00 82.06 87 ARG A CA 1
ATOM 642 C C . ARG A 1 87 ? -9.061 -7.228 -12.271 1.00 82.06 87 ARG A C 1
ATOM 644 O O . ARG A 1 87 ? -9.934 -7.912 -11.751 1.00 82.06 87 ARG A O 1
ATOM 651 N N . GLY A 1 88 ? -9.059 -6.974 -13.581 1.00 81.44 88 GLY A N 1
ATOM 652 C CA . GLY A 1 88 ? -10.076 -7.480 -14.508 1.00 81.44 88 GLY A CA 1
ATOM 653 C C . GLY A 1 88 ? -11.426 -6.745 -14.475 1.00 81.44 88 GLY A C 1
ATOM 654 O O . GLY A 1 88 ? -12.248 -6.999 -15.355 1.00 81.44 88 GLY A O 1
ATOM 655 N N . ALA A 1 89 ? -11.645 -5.803 -13.553 1.00 85.69 89 ALA A N 1
ATOM 656 C CA . ALA A 1 89 ? -12.849 -4.976 -13.460 1.00 85.69 89 ALA A CA 1
ATOM 657 C C . ALA A 1 89 ? -12.617 -3.560 -14.021 1.00 85.69 89 ALA A C 1
ATOM 659 O O . ALA A 1 89 ? -11.474 -3.129 -14.154 1.00 85.69 89 ALA A O 1
ATOM 660 N N . SER A 1 90 ? -13.694 -2.846 -14.362 1.00 91.19 90 SER A N 1
ATOM 661 C CA . SER A 1 90 ? -13.640 -1.414 -14.710 1.00 91.19 90 SER A CA 1
ATOM 662 C C . SER A 1 90 ? -13.257 -0.589 -13.474 1.00 91.19 90 SER A C 1
ATOM 664 O O . SER A 1 90 ? -13.725 -0.884 -12.366 1.00 91.19 90 SER A O 1
ATOM 666 N N . THR A 1 91 ? -12.371 0.394 -13.650 1.00 94.06 91 THR A N 1
ATOM 667 C CA . THR A 1 91 ? -11.956 1.308 -12.573 1.00 94.06 91 THR A CA 1
ATOM 668 C C . THR A 1 91 ? -13.100 2.244 -12.185 1.00 94.06 91 THR A C 1
ATOM 670 O O . THR A 1 91 ? -14.104 2.362 -12.888 1.00 94.06 91 THR A O 1
ATOM 673 N N . ILE A 1 92 ? -12.985 2.921 -11.038 1.00 95.44 92 ILE A N 1
ATOM 674 C CA . ILE A 1 92 ? -14.007 3.905 -10.643 1.00 95.44 92 ILE A CA 1
ATOM 675 C C . ILE A 1 92 ? -14.010 5.099 -11.600 1.00 95.44 92 ILE A C 1
ATOM 677 O O . ILE A 1 92 ? -15.084 5.573 -11.959 1.00 95.44 92 ILE A O 1
ATOM 681 N N . TRP A 1 93 ? -12.830 5.518 -12.062 1.00 94.19 93 TRP A N 1
ATOM 682 C CA . TRP A 1 93 ? -12.665 6.524 -13.111 1.00 94.19 93 TRP A CA 1
ATOM 683 C C . TRP A 1 93 ? -13.463 6.171 -14.374 1.00 94.19 93 TRP A C 1
ATOM 685 O O . TRP A 1 93 ? -14.261 6.981 -14.836 1.00 94.19 93 TRP A O 1
ATOM 695 N N . ASP A 1 94 ? -13.306 4.950 -14.885 1.00 94.88 94 ASP A N 1
ATOM 696 C CA . ASP A 1 94 ? -13.983 4.487 -16.102 1.00 94.88 94 ASP A CA 1
ATOM 697 C C . ASP A 1 94 ? -15.500 4.316 -15.908 1.00 94.88 94 ASP A C 1
ATOM 699 O O . ASP A 1 94 ? -16.295 4.739 -16.744 1.00 94.88 94 ASP A O 1
ATOM 703 N N . ALA A 1 95 ? -15.925 3.748 -14.775 1.00 94.94 95 ALA A N 1
ATOM 704 C CA . ALA A 1 95 ? -17.337 3.456 -14.527 1.00 94.94 95 ALA A CA 1
ATOM 705 C C . ALA A 1 95 ? -18.169 4.657 -14.041 1.00 94.94 95 ALA A C 1
ATOM 707 O O . ALA A 1 95 ? -19.384 4.662 -14.245 1.00 94.94 95 ALA A O 1
ATOM 708 N N . PHE A 1 96 ? -17.560 5.627 -13.351 1.00 95.06 96 PHE A N 1
ATOM 709 C CA . PHE A 1 96 ? -18.273 6.714 -12.661 1.00 95.06 96 PHE A CA 1
ATOM 710 C C . PHE A 1 96 ? -17.711 8.119 -12.936 1.00 95.06 96 PHE A C 1
ATOM 712 O O . PHE A 1 96 ? -18.260 9.096 -12.421 1.00 95.06 96 PHE A O 1
ATOM 719 N N . GLY A 1 97 ? -16.648 8.246 -13.733 1.00 96.38 97 GLY A N 1
ATOM 720 C CA . GLY A 1 97 ? -16.009 9.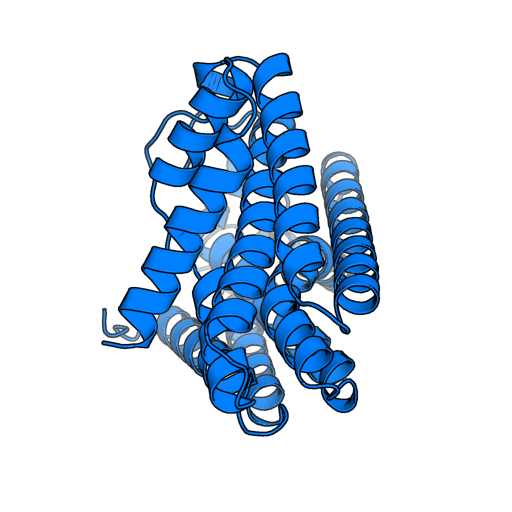524 -14.051 1.00 96.38 97 GLY A CA 1
ATOM 721 C C . GLY A 1 97 ? -15.016 10.019 -12.991 1.00 96.38 97 GLY A C 1
ATOM 722 O O . GLY A 1 97 ? -14.906 9.469 -11.892 1.00 96.38 97 GLY A O 1
ATOM 723 N N . ALA A 1 98 ? -14.268 11.075 -13.337 1.00 96.75 98 ALA A N 1
ATOM 724 C CA . ALA A 1 98 ? -13.133 11.575 -12.537 1.00 96.75 98 ALA A CA 1
ATOM 725 C C . ALA A 1 98 ? -13.631 12.207 -11.257 1.00 96.75 98 ALA A C 1
ATOM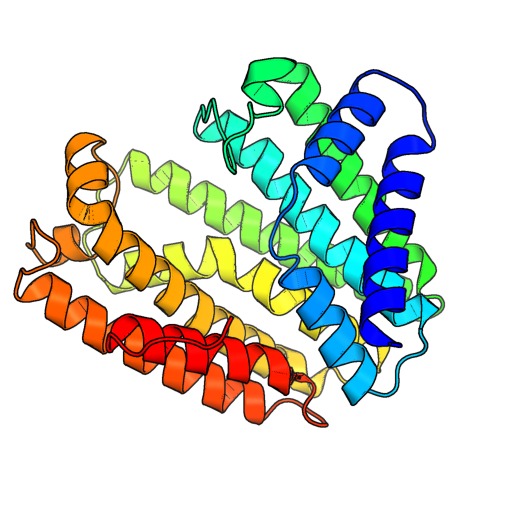 727 O O . ALA A 1 98 ? -13.100 11.912 -10.195 1.00 96.75 98 ALA A O 1
ATOM 728 N N . ASP A 1 99 ? -14.669 13.030 -11.368 1.00 97.56 99 ASP A N 1
ATOM 729 C CA . ASP A 1 99 ? -15.230 13.764 -10.242 1.00 97.56 99 ASP A CA 1
ATOM 730 C C . ASP A 1 99 ? -15.648 12.793 -9.129 1.00 97.56 99 ASP A C 1
ATOM 732 O O . ASP A 1 99 ? -15.256 12.954 -7.974 1.00 97.56 99 ASP A O 1
ATOM 736 N N . THR A 1 100 ? -16.344 11.708 -9.489 1.00 97.06 100 THR A N 1
ATOM 737 C CA . THR A 1 100 ? -16.703 10.648 -8.538 1.00 97.06 100 THR A CA 1
ATOM 738 C C . THR A 1 100 ? -15.468 9.947 -7.979 1.00 97.06 100 THR A C 1
ATOM 740 O O . THR A 1 100 ? -15.389 9.720 -6.773 1.00 97.06 100 THR A O 1
ATOM 743 N N . ALA A 1 101 ? -14.498 9.594 -8.826 1.00 97.38 101 ALA A N 1
ATOM 744 C CA . ALA A 1 101 ? -13.293 8.890 -8.396 1.00 97.38 101 ALA A CA 1
ATOM 745 C C . ALA A 1 101 ? -12.442 9.722 -7.414 1.00 97.38 101 ALA A C 1
ATOM 747 O O . ALA A 1 101 ? -11.963 9.177 -6.419 1.00 97.38 101 ALA A O 1
ATOM 748 N N . ILE A 1 102 ? -12.332 11.040 -7.620 1.00 98.06 102 ILE A N 1
ATOM 749 C CA . ILE A 1 102 ? -11.680 11.968 -6.681 1.00 98.06 102 ILE A CA 1
ATOM 750 C C . ILE A 1 102 ? -12.366 11.884 -5.315 1.00 98.06 102 ILE A C 1
ATOM 752 O O . ILE A 1 102 ? -11.702 11.582 -4.320 1.00 98.06 102 ILE A O 1
ATOM 756 N N . CYS A 1 103 ? -13.695 12.043 -5.280 1.00 97.81 103 CYS A N 1
ATOM 757 C CA . CYS A 1 103 ? -14.472 11.963 -4.043 1.00 97.81 103 CYS A CA 1
ATOM 758 C C . CYS A 1 103 ? -14.348 10.600 -3.345 1.00 97.81 103 CYS A C 1
ATOM 760 O O . CYS A 1 103 ? -14.330 10.543 -2.118 1.00 97.81 103 CYS A O 1
ATOM 762 N N . VAL A 1 104 ? -14.260 9.500 -4.099 1.00 98.00 104 VAL A N 1
ATOM 763 C CA . VAL A 1 104 ? -14.079 8.152 -3.536 1.00 98.00 104 VAL A CA 1
ATOM 764 C C . VAL A 1 104 ? -12.726 8.017 -2.841 1.00 98.00 104 VAL A C 1
ATOM 766 O O . VAL A 1 104 ? -12.673 7.488 -1.730 1.00 98.00 104 VAL A O 1
ATOM 769 N N . GLY A 1 105 ? -11.642 8.501 -3.452 1.00 97.88 105 GLY A N 1
ATOM 770 C CA . GLY A 1 105 ? -10.332 8.475 -2.801 1.00 97.88 105 GLY A CA 1
ATOM 771 C C . GLY A 1 105 ? -10.298 9.349 -1.542 1.00 97.88 105 GLY A C 1
ATOM 772 O O . GLY A 1 105 ? -9.831 8.890 -0.499 1.00 97.88 105 GLY A O 1
ATOM 773 N N . ASP A 1 106 ? -10.895 10.545 -1.580 1.00 98.00 106 ASP A N 1
ATOM 774 C CA . ASP A 1 106 ? -11.002 11.431 -0.410 1.00 98.00 106 ASP A CA 1
ATOM 775 C C . ASP A 1 106 ? -11.817 10.794 0.726 1.00 98.00 106 ASP A C 1
ATOM 777 O O . ASP A 1 106 ? -11.432 10.853 1.899 1.00 98.00 106 ASP A O 1
ATOM 781 N N . LEU A 1 107 ? -12.919 10.121 0.381 1.00 98.31 107 LEU A N 1
ATOM 782 C CA . LEU A 1 107 ? -13.743 9.365 1.321 1.00 98.31 107 LEU A CA 1
ATOM 783 C C . LEU A 1 107 ? -12.950 8.226 1.973 1.00 98.31 107 LEU A C 1
ATOM 785 O O . LEU A 1 107 ? -13.023 8.052 3.188 1.00 98.31 107 LEU A O 1
ATOM 789 N N . MET A 1 108 ? -12.163 7.471 1.203 1.00 98.31 108 MET A N 1
ATOM 790 C CA . MET A 1 108 ? -11.327 6.392 1.741 1.00 98.31 108 MET A CA 1
ATOM 791 C C . MET A 1 108 ? -10.204 6.917 2.644 1.00 98.31 108 MET A C 1
ATOM 793 O O . MET A 1 108 ? -9.939 6.321 3.690 1.00 98.31 108 MET A O 1
ATOM 797 N N . ILE A 1 109 ? -9.584 8.052 2.301 1.00 98.44 109 ILE A N 1
ATOM 798 C CA . ILE A 1 109 ? -8.606 8.726 3.170 1.00 98.44 109 ILE A CA 1
ATOM 799 C C . ILE A 1 109 ? -9.272 9.140 4.486 1.00 98.44 109 ILE A C 1
ATOM 801 O O . ILE A 1 109 ? -8.746 8.854 5.563 1.00 98.44 109 ILE A O 1
ATOM 805 N N . SER A 1 110 ? -10.448 9.768 4.414 1.00 98.31 110 SER A N 1
ATOM 806 C CA . SER A 1 110 ? -11.226 10.160 5.593 1.00 98.31 110 SER A CA 1
ATOM 807 C C . SER A 1 110 ? -11.578 8.953 6.474 1.00 98.31 110 SER A C 1
ATOM 809 O O . SER A 1 110 ? -11.310 8.953 7.679 1.00 98.31 110 SER A O 1
ATOM 811 N N . ALA A 1 111 ? -12.078 7.876 5.863 1.00 98.44 111 ALA A N 1
ATOM 812 C CA . ALA A 1 111 ? -12.400 6.623 6.537 1.00 98.44 111 ALA A CA 1
ATOM 813 C C . ALA A 1 111 ? -11.171 5.994 7.217 1.00 98.44 111 ALA A C 1
ATOM 815 O O . ALA A 1 111 ? -11.275 5.491 8.336 1.00 98.44 111 ALA A O 1
ATOM 816 N N . ALA A 1 112 ? -9.985 6.060 6.604 1.00 98.56 112 ALA A N 1
ATOM 817 C CA . ALA A 1 112 ? -8.762 5.550 7.220 1.00 98.56 112 ALA A CA 1
ATOM 818 C C . ALA A 1 112 ? -8.404 6.298 8.514 1.00 98.56 112 ALA A C 1
ATOM 820 O O . ALA A 1 112 ? -8.032 5.675 9.513 1.00 98.56 112 ALA A O 1
ATOM 821 N N . TYR A 1 113 ? -8.554 7.627 8.525 1.00 98.56 113 TYR A N 1
ATOM 822 C CA . TYR A 1 113 ? -8.363 8.424 9.737 1.00 98.56 113 TYR A CA 1
ATOM 823 C C . TYR A 1 113 ? -9.419 8.112 10.800 1.00 98.56 113 TYR A C 1
ATOM 825 O O . TYR A 1 113 ? -9.075 8.026 11.979 1.00 98.56 113 TYR A O 1
ATOM 833 N N . ALA A 1 114 ? -10.672 7.869 10.405 1.00 98.31 114 ALA A N 1
ATOM 834 C CA . ALA A 1 114 ? -11.723 7.433 11.325 1.00 98.31 114 ALA A CA 1
ATOM 835 C C . ALA A 1 114 ? -11.412 6.059 11.953 1.00 98.31 114 ALA A C 1
ATOM 837 O O . ALA A 1 114 ? -11.568 5.882 13.164 1.00 98.31 114 ALA A O 1
ATOM 838 N N . ALA A 1 115 ? -10.891 5.105 11.171 1.00 98.50 115 ALA A N 1
ATOM 839 C CA . ALA A 1 115 ? -10.436 3.814 11.686 1.00 98.50 115 ALA A CA 1
ATOM 840 C C . ALA A 1 115 ? -9.310 3.987 12.722 1.00 98.50 115 ALA A C 1
ATOM 842 O O . ALA A 1 115 ? -9.395 3.446 13.828 1.00 98.50 115 ALA A O 1
ATOM 843 N N . ALA A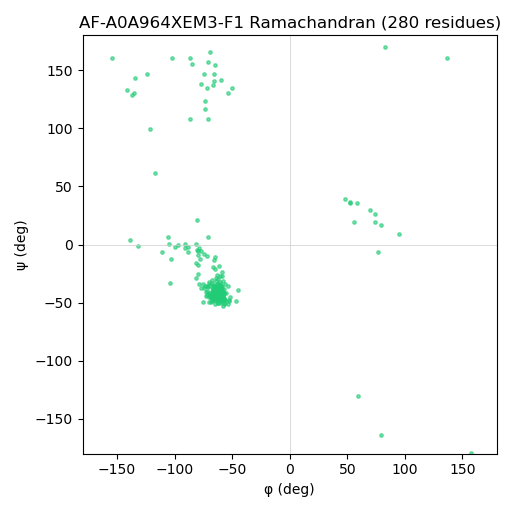 1 116 ? -8.293 4.797 12.404 1.00 98.44 116 ALA A N 1
ATOM 844 C CA . ALA A 1 116 ? -7.171 5.084 13.299 1.00 98.44 116 ALA A CA 1
ATOM 845 C C . ALA A 1 116 ? -7.589 5.829 14.579 1.00 98.44 116 ALA A C 1
ATOM 847 O O . ALA A 1 116 ? -7.052 5.556 15.656 1.00 98.44 116 ALA A O 1
ATOM 848 N N . ALA A 1 117 ? -8.576 6.727 14.488 1.00 98.00 117 ALA A N 1
ATOM 849 C CA . ALA A 1 117 ? -9.132 7.449 15.630 1.00 98.00 117 ALA A CA 1
ATOM 850 C C . ALA A 1 117 ? -9.755 6.512 16.681 1.00 98.00 117 ALA A C 1
ATOM 852 O O . ALA A 1 117 ? -9.762 6.830 17.870 1.00 98.00 117 ALA A O 1
ATOM 853 N N . GLY A 1 118 ? -10.222 5.330 16.264 1.00 96.25 118 GLY A N 1
ATOM 854 C CA . GLY A 1 118 ? -10.794 4.322 17.154 1.00 96.25 118 GLY A CA 1
ATOM 855 C C . GLY A 1 118 ? -9.784 3.559 18.021 1.00 96.25 118 GLY A C 1
ATOM 856 O O . GLY A 1 118 ? -10.199 2.845 18.925 1.00 96.25 118 GLY A O 1
ATOM 857 N N . VAL A 1 119 ? -8.467 3.712 17.817 1.00 95.75 119 VAL A N 1
ATOM 858 C CA . VAL A 1 119 ? -7.411 2.949 18.533 1.00 95.75 119 VAL A CA 1
ATOM 859 C C . VAL A 1 119 ? -7.117 3.514 19.947 1.00 95.75 119 VAL A C 1
ATOM 861 O O . VAL A 1 119 ? -6.062 3.301 20.552 1.00 95.75 119 VAL A O 1
ATOM 864 N N . GLY A 1 120 ? -8.060 4.267 20.518 1.00 92.31 120 GLY A N 1
ATOM 865 C CA . GLY A 1 120 ? -7.978 4.802 21.877 1.00 92.31 120 GLY A CA 1
ATOM 866 C C . GLY A 1 120 ? -6.765 5.714 22.097 1.00 92.31 120 GLY A C 1
ATOM 867 O O . GLY A 1 120 ? -6.494 6.628 21.324 1.00 92.31 120 GLY A O 1
ATOM 868 N N . SER A 1 121 ? -6.001 5.471 23.168 1.00 93.88 121 SER A N 1
ATOM 869 C CA . SER A 1 121 ? -4.919 6.374 23.610 1.00 93.88 121 SER A CA 1
ATOM 870 C C . SER A 1 121 ? -3.730 6.528 22.646 1.00 93.88 121 SER A C 1
ATOM 872 O O . SER A 1 121 ? -2.872 7.374 22.893 1.00 93.88 121 SER A O 1
ATOM 874 N N . GLN A 1 122 ? -3.622 5.698 21.600 1.00 96.94 122 GLN A N 1
ATOM 875 C CA . GLN A 1 122 ? -2.587 5.829 20.564 1.00 96.94 122 GLN A CA 1
ATOM 876 C C . GLN A 1 122 ? -3.095 6.514 19.283 1.00 96.94 122 GLN A C 1
ATOM 878 O O . GLN A 1 122 ? -2.304 6.748 18.370 1.00 96.94 122 GLN A O 1
ATOM 883 N N . ALA A 1 123 ? -4.382 6.875 19.208 1.00 98.12 123 ALA A N 1
ATOM 884 C CA . ALA A 1 123 ? -4.981 7.483 18.022 1.00 98.12 123 ALA A CA 1
ATOM 885 C C . ALA A 1 123 ? -4.222 8.722 17.494 1.00 98.12 123 ALA A C 1
ATOM 887 O O . ALA A 1 123 ? -3.901 8.730 16.304 1.00 98.12 123 ALA A O 1
ATOM 888 N N . PRO A 1 124 ? -3.835 9.726 18.316 1.00 98.50 124 PRO A N 1
ATOM 889 C CA . PRO A 1 124 ? -3.096 10.891 17.812 1.00 98.50 124 PRO A CA 1
ATOM 890 C C . PRO A 1 124 ? -1.773 10.518 17.131 1.00 98.50 124 PRO A C 1
ATOM 892 O O . PRO A 1 124 ? -1.391 11.092 16.113 1.00 98.50 124 PRO A O 1
ATOM 895 N N . GLN A 1 125 ? -1.075 9.527 17.685 1.00 98.44 125 GLN A N 1
ATOM 896 C CA . GLN A 1 125 ? 0.198 9.037 17.181 1.00 98.44 125 GLN A CA 1
ATOM 897 C C . GLN A 1 125 ? 0.029 8.285 15.857 1.00 98.44 125 GLN A C 1
ATOM 899 O O . GLN A 1 125 ? 0.847 8.463 14.957 1.00 98.44 125 GLN A O 1
ATOM 904 N N . LEU A 1 126 ? -1.017 7.462 15.741 1.00 98.56 126 LEU A N 1
ATOM 905 C CA . LEU A 1 126 ? -1.333 6.734 14.512 1.00 98.56 126 LEU A CA 1
ATOM 906 C C . LEU A 1 126 ? -1.730 7.705 13.397 1.00 98.56 126 LEU A C 1
ATOM 908 O O . LEU A 1 126 ? -1.178 7.622 12.308 1.00 98.56 126 LEU A O 1
ATOM 912 N N . ILE A 1 127 ? -2.622 8.659 13.682 1.00 98.69 127 ILE A N 1
ATOM 913 C CA . ILE A 1 127 ? -3.073 9.681 12.723 1.00 98.69 127 ILE A CA 1
ATOM 914 C C . ILE A 1 127 ? -1.886 10.498 12.202 1.00 98.69 127 ILE A C 1
ATOM 916 O O . ILE A 1 127 ? -1.725 10.643 10.991 1.00 98.69 127 ILE A O 1
ATOM 920 N N . GLY A 1 128 ? -1.016 10.979 13.098 1.00 98.62 128 GLY A N 1
ATOM 921 C CA . GLY A 1 128 ? 0.185 11.717 12.701 1.00 98.62 128 GLY A CA 1
ATOM 922 C C . GLY A 1 128 ? 1.138 10.885 11.835 1.00 98.62 128 GLY A C 1
ATOM 923 O O . GLY A 1 128 ? 1.725 11.404 10.886 1.00 98.62 128 GLY A O 1
ATOM 924 N N . HIS A 1 129 ? 1.262 9.583 12.114 1.00 98.50 129 HIS A N 1
ATOM 925 C CA . HIS A 1 129 ? 2.104 8.689 11.315 1.00 98.50 129 HIS A CA 1
ATOM 926 C C . HIS A 1 129 ? 1.505 8.378 9.941 1.00 98.50 129 HIS A C 1
ATOM 928 O O . HIS A 1 129 ? 2.233 8.402 8.949 1.00 98.50 129 HIS A O 1
ATOM 934 N N . ILE A 1 130 ? 0.188 8.152 9.865 1.00 98.56 130 ILE A N 1
ATOM 935 C CA . ILE A 1 130 ? -0.542 7.998 8.597 1.00 98.56 130 ILE A CA 1
ATOM 936 C C . ILE A 1 130 ? -0.320 9.232 7.728 1.00 98.56 130 ILE A C 1
ATOM 938 O O . ILE A 1 130 ? 0.112 9.087 6.588 1.00 98.56 130 ILE A O 1
ATOM 942 N N . HIS A 1 131 ? -0.518 10.434 8.280 1.00 98.38 131 HIS A N 1
ATOM 943 C CA . HIS A 1 131 ? -0.258 11.686 7.570 1.00 98.38 131 HIS A CA 1
ATOM 944 C C . HIS A 1 131 ? 1.166 11.727 6.996 1.00 98.38 131 HIS A C 1
ATOM 946 O O . HIS A 1 131 ? 1.343 11.974 5.806 1.00 98.38 131 HIS A O 1
ATOM 952 N N . GLY A 1 132 ? 2.178 11.406 7.809 1.00 97.94 132 GLY A N 1
ATOM 953 C CA . GLY A 1 132 ? 3.567 11.363 7.349 1.00 97.94 132 GLY A CA 1
ATOM 954 C C . GLY A 1 132 ? 3.804 10.370 6.203 1.00 97.94 132 GLY A C 1
ATOM 955 O O . GLY A 1 132 ? 4.479 10.711 5.237 1.00 97.94 132 GLY A O 1
ATOM 956 N N . ARG A 1 133 ? 3.241 9.153 6.270 1.00 96.94 133 ARG A N 1
ATOM 957 C CA . ARG A 1 133 ? 3.336 8.157 5.180 1.00 96.94 133 ARG A CA 1
ATOM 958 C C . ARG A 1 133 ? 2.614 8.608 3.911 1.00 96.94 133 ARG A C 1
ATOM 960 O O . ARG A 1 133 ? 3.143 8.402 2.824 1.00 96.94 133 ARG A O 1
ATOM 967 N N . VAL A 1 134 ? 1.444 9.229 4.043 1.00 96.56 134 VAL A N 1
ATOM 968 C CA . VAL A 1 134 ? 0.686 9.770 2.906 1.00 96.56 134 VAL A CA 1
ATOM 969 C C . VAL A 1 134 ? 1.476 10.886 2.218 1.00 96.56 134 VAL A C 1
ATOM 971 O O . VAL A 1 134 ? 1.601 10.864 0.999 1.00 96.56 134 VAL A O 1
ATOM 974 N N . CYS A 1 135 ? 2.093 11.802 2.973 1.00 96.38 135 CYS A N 1
ATOM 975 C CA . CYS A 1 135 ? 2.971 12.832 2.409 1.00 96.38 135 CYS A CA 1
ATOM 976 C C . CYS A 1 135 ? 4.146 12.236 1.619 1.00 96.38 135 CYS A C 1
ATOM 978 O O . CYS A 1 135 ? 4.443 12.711 0.526 1.00 96.38 135 CYS A O 1
ATOM 980 N N . GLU A 1 136 ? 4.796 11.190 2.142 1.00 95.06 136 GLU A N 1
ATOM 981 C CA . GLU A 1 136 ? 5.896 10.507 1.443 1.00 95.06 136 GLU A CA 1
ATOM 982 C C . GLU A 1 136 ? 5.433 9.864 0.122 1.00 95.06 136 GLU A C 1
ATOM 984 O O . GLU A 1 136 ? 6.132 9.966 -0.883 1.00 95.06 136 GLU A O 1
ATOM 989 N N . VAL A 1 137 ? 4.240 9.260 0.093 1.00 93.69 137 VAL A N 1
ATOM 990 C CA . VAL A 1 137 ? 3.667 8.651 -1.125 1.00 93.69 137 VAL A CA 1
ATOM 991 C C . VAL A 1 137 ? 3.297 9.701 -2.153 1.00 93.69 137 VAL A C 1
ATOM 993 O O . VAL A 1 137 ? 3.617 9.532 -3.323 1.00 93.69 137 VAL A O 1
ATOM 996 N N . ILE A 1 138 ? 2.682 10.807 -1.728 1.00 93.56 138 ILE A N 1
ATOM 997 C CA . ILE A 1 138 ? 2.363 11.925 -2.623 1.00 93.56 138 ILE A CA 1
ATOM 998 C C . ILE A 1 138 ? 3.648 12.481 -3.245 1.00 93.56 138 ILE A C 1
ATOM 1000 O O . ILE A 1 138 ? 3.698 12.699 -4.450 1.00 93.56 138 ILE A O 1
ATOM 1004 N N . GLN A 1 139 ? 4.712 12.660 -2.454 1.00 92.12 139 GLN A N 1
ATOM 1005 C CA . GLN A 1 139 ? 6.016 13.082 -2.977 1.00 92.12 139 GLN A CA 1
ATOM 1006 C C . GLN A 1 139 ? 6.585 12.074 -3.983 1.00 92.12 139 GLN A C 1
ATOM 1008 O O . GLN A 1 139 ? 7.120 12.480 -5.014 1.00 92.12 139 GLN A O 1
ATOM 1013 N N . GLY A 1 140 ? 6.463 10.774 -3.700 1.00 90.12 140 GLY A N 1
ATOM 1014 C CA . GLY A 1 140 ? 6.858 9.713 -4.624 1.00 90.12 140 GLY A CA 1
ATOM 1015 C C . GLY A 1 140 ? 6.084 9.761 -5.939 1.00 90.12 140 GLY A C 1
ATOM 1016 O O . GLY A 1 140 ? 6.699 9.735 -7.000 1.00 90.12 140 GLY A O 1
ATOM 1017 N N . GLN A 1 141 ? 4.762 9.922 -5.870 1.00 90.75 141 GLN A N 1
ATOM 1018 C CA . GLN A 1 141 ? 3.892 10.012 -7.040 1.00 90.75 141 GLN A CA 1
ATOM 1019 C C . GLN A 1 141 ? 4.161 11.274 -7.867 1.00 90.75 141 GLN A C 1
ATOM 1021 O O . GLN A 1 141 ? 4.220 11.202 -9.088 1.00 90.75 141 GLN A O 1
ATOM 1026 N N . CYS A 1 142 ? 4.404 12.427 -7.236 1.00 90.06 142 CYS A N 1
ATOM 1027 C CA . CYS A 1 142 ? 4.814 13.631 -7.964 1.00 90.06 142 CYS A CA 1
ATOM 1028 C C . CYS A 1 142 ? 6.143 13.422 -8.704 1.00 90.06 142 CYS A C 1
ATOM 1030 O O . CYS A 1 142 ? 6.254 13.802 -9.866 1.00 90.06 142 CYS A O 1
ATOM 1032 N N . ALA A 1 143 ? 7.128 12.784 -8.063 1.00 86.94 143 ALA A N 1
ATOM 1033 C CA . ALA A 1 143 ? 8.407 12.485 -8.706 1.00 86.94 143 ALA A CA 1
ATOM 1034 C C . ALA A 1 143 ? 8.256 11.504 -9.886 1.00 86.94 143 ALA A C 1
ATOM 1036 O O . ALA A 1 143 ? 8.945 11.664 -10.890 1.00 86.94 143 ALA A O 1
ATOM 1037 N N . ASP A 1 144 ? 7.354 10.523 -9.779 1.00 85.06 144 ASP A N 1
ATOM 1038 C CA . ASP A 1 144 ? 7.004 9.590 -10.861 1.00 85.06 144 ASP A CA 1
ATOM 1039 C C . ASP A 1 144 ? 6.356 10.322 -12.049 1.00 85.06 144 ASP A C 1
ATOM 1041 O O . ASP A 1 144 ? 6.753 10.146 -13.199 1.00 85.06 144 ASP A O 1
ATOM 1045 N N . LEU A 1 145 ? 5.413 11.229 -11.777 1.00 85.69 145 LEU A N 1
ATOM 1046 C CA . LEU A 1 145 ? 4.778 12.057 -12.806 1.00 85.69 145 LEU A CA 1
ATOM 1047 C C . LEU A 1 145 ? 5.778 13.002 -13.491 1.00 85.69 145 LEU A C 1
ATOM 1049 O O . LEU A 1 145 ? 5.743 13.152 -14.710 1.00 85.69 145 LEU A O 1
ATOM 1053 N N . GLU A 1 146 ? 6.700 13.611 -12.741 1.00 85.56 146 GLU A N 1
ATOM 1054 C CA . GLU A 1 146 ? 7.776 14.441 -13.301 1.00 85.56 146 GLU A CA 1
ATOM 1055 C C . GLU A 1 146 ? 8.737 13.626 -14.181 1.00 85.56 146 GLU A C 1
ATOM 1057 O O . GLU A 1 146 ? 9.177 14.107 -15.230 1.00 85.56 146 GLU A O 1
ATOM 1062 N N . ALA A 1 147 ? 9.027 12.379 -13.796 1.00 80.69 147 ALA A N 1
ATOM 1063 C CA . ALA A 1 147 ? 9.862 11.459 -14.565 1.00 80.69 147 ALA A CA 1
ATOM 1064 C C . ALA A 1 147 ? 9.245 11.071 -15.923 1.00 80.69 147 ALA A C 1
ATOM 1066 O O . ALA A 1 147 ? 9.975 10.743 -16.854 1.00 80.69 147 ALA A O 1
ATOM 1067 N N . ARG A 1 148 ? 7.925 11.211 -16.117 1.00 78.62 148 ARG A N 1
ATOM 1068 C CA . ARG A 1 148 ? 7.294 11.044 -17.447 1.00 78.62 148 ARG A CA 1
ATOM 1069 C C . ARG A 1 148 ? 7.705 12.127 -18.446 1.00 78.62 148 ARG A C 1
ATOM 1071 O O . ARG A 1 148 ? 7.532 11.961 -19.651 1.00 78.62 148 ARG A O 1
ATOM 1078 N N . HIS A 1 149 ? 8.220 13.253 -17.958 1.00 79.88 149 HIS A N 1
ATOM 1079 C CA . HIS A 1 149 ? 8.622 14.396 -18.777 1.00 79.88 149 HIS A CA 1
ATOM 1080 C C . HIS A 1 149 ? 10.138 14.612 -18.814 1.00 79.88 149 HIS A C 1
ATOM 1082 O O . HIS A 1 149 ? 10.613 15.460 -19.572 1.00 79.88 149 HIS A O 1
ATOM 1088 N N . ARG A 1 150 ? 10.905 13.855 -18.021 1.00 81.00 150 ARG A N 1
ATOM 1089 C CA . ARG A 1 150 ? 12.365 13.930 -17.966 1.00 81.00 150 ARG A CA 1
ATOM 1090 C C . ARG A 1 150 ? 12.958 12.520 -17.919 1.00 81.00 150 ARG A C 1
ATOM 1092 O O . ARG A 1 150 ? 12.585 11.771 -17.024 1.00 81.00 150 ARG A O 1
ATOM 1099 N N . PRO A 1 151 ? 13.924 12.184 -18.793 1.00 75.25 151 PRO A N 1
ATOM 1100 C CA . PRO A 1 151 ? 14.566 10.875 -18.770 1.00 75.25 151 PRO A CA 1
ATOM 1101 C C . PRO A 1 151 ? 15.137 10.545 -17.387 1.00 75.25 151 PRO A C 1
ATOM 1103 O O . PRO A 1 151 ? 15.863 11.351 -16.799 1.00 75.25 151 PRO A O 1
ATOM 1106 N N . VAL A 1 152 ? 14.810 9.354 -16.884 1.00 81.94 152 VAL A N 1
ATOM 1107 C CA . VAL A 1 152 ? 15.493 8.740 -15.742 1.00 81.94 152 VAL A CA 1
ATOM 1108 C C . VAL A 1 152 ? 16.692 7.988 -16.301 1.00 81.94 152 VAL A C 1
ATOM 1110 O O . VAL A 1 152 ? 16.533 6.978 -16.979 1.00 81.94 152 VAL A O 1
ATOM 1113 N N . GLU A 1 153 ? 17.894 8.504 -16.059 1.00 78.50 153 GLU A N 1
ATOM 1114 C CA . GLU A 1 153 ? 19.116 8.009 -16.716 1.00 78.50 153 GLU A CA 1
ATOM 1115 C C . GLU A 1 153 ? 19.978 7.128 -15.805 1.00 78.50 153 GLU A C 1
ATOM 1117 O O . GLU A 1 153 ? 20.908 6.470 -16.270 1.00 78.50 153 GLU A O 1
ATOM 1122 N N . THR A 1 154 ? 19.698 7.110 -14.498 1.00 85.62 154 THR A N 1
ATOM 1123 C CA . THR A 1 154 ? 20.530 6.400 -13.519 1.00 85.62 154 THR A CA 1
ATOM 1124 C C . THR A 1 154 ? 19.732 5.392 -12.706 1.00 85.62 154 THR A C 1
ATOM 1126 O O . THR A 1 154 ? 18.573 5.613 -12.351 1.00 85.62 154 THR A O 1
ATOM 1129 N N . LEU A 1 155 ? 20.398 4.291 -12.348 1.00 85.94 155 LEU A N 1
ATOM 1130 C CA . LEU A 1 155 ? 19.845 3.281 -11.449 1.00 85.94 155 LEU A CA 1
ATOM 1131 C C . LEU A 1 155 ? 19.476 3.872 -10.080 1.00 85.94 155 LEU A C 1
ATOM 1133 O O . LEU A 1 155 ? 18.444 3.522 -9.524 1.00 85.94 155 LEU A O 1
ATOM 1137 N N . GLU A 1 156 ? 20.299 4.779 -9.550 1.00 87.12 156 GLU A N 1
ATOM 1138 C CA . GLU A 1 156 ? 20.058 5.419 -8.252 1.00 87.12 156 GLU A CA 1
ATOM 1139 C C . GLU A 1 156 ? 18.773 6.257 -8.264 1.00 87.12 156 GLU A C 1
ATOM 1141 O O . GLU A 1 156 ? 17.965 6.190 -7.335 1.00 87.12 156 GLU A O 1
ATOM 1146 N N . GLU A 1 157 ? 18.550 7.019 -9.337 1.00 86.38 157 GLU A N 1
ATOM 1147 C CA . GLU A 1 157 ? 17.332 7.805 -9.496 1.00 86.38 157 GLU A CA 1
ATOM 1148 C C . GLU A 1 157 ? 16.093 6.916 -9.632 1.00 86.38 157 GLU A C 1
ATOM 1150 O O . GLU A 1 157 ? 15.094 7.166 -8.951 1.00 86.38 157 GLU A O 1
ATOM 1155 N N . TYR A 1 158 ? 16.179 5.858 -10.443 1.00 86.88 158 TYR A N 1
ATOM 1156 C CA . TYR A 1 158 ? 15.120 4.858 -10.568 1.00 86.88 158 TYR A CA 1
ATOM 1157 C C . TYR A 1 158 ? 14.790 4.221 -9.211 1.00 86.88 158 TYR A C 1
ATOM 1159 O O . TYR A 1 158 ? 13.634 4.221 -8.789 1.00 86.88 158 TYR A O 1
ATOM 1167 N N . GLU A 1 159 ? 15.796 3.735 -8.476 1.00 86.81 159 GLU A N 1
ATOM 1168 C CA . GLU A 1 159 ? 15.595 3.098 -7.172 1.00 86.81 159 GLU A CA 1
ATOM 1169 C C . GLU A 1 159 ? 14.952 4.055 -6.167 1.00 86.81 159 GLU A C 1
ATOM 1171 O O . GLU A 1 159 ? 14.085 3.650 -5.387 1.00 86.81 159 GLU A O 1
ATOM 1176 N N . ARG A 1 160 ? 15.342 5.334 -6.187 1.00 87.44 160 ARG A N 1
ATOM 1177 C CA . ARG A 1 160 ? 14.745 6.360 -5.331 1.00 87.44 160 ARG A CA 1
ATOM 1178 C C . ARG A 1 160 ? 13.251 6.535 -5.621 1.00 87.44 160 ARG A C 1
ATOM 1180 O O . ARG A 1 160 ? 12.478 6.607 -4.665 1.00 87.44 160 ARG A O 1
ATOM 1187 N N . ILE A 1 161 ? 12.853 6.596 -6.895 1.00 85.06 161 ILE A N 1
ATOM 1188 C CA . ILE A 1 161 ? 11.448 6.743 -7.323 1.00 85.06 161 ILE A CA 1
ATOM 1189 C C . ILE A 1 161 ? 10.647 5.473 -6.998 1.00 85.06 161 ILE A C 1
ATOM 1191 O O . ILE A 1 161 ? 9.609 5.542 -6.337 1.00 85.06 161 ILE A O 1
ATOM 1195 N N . ALA A 1 162 ? 11.164 4.298 -7.364 1.00 83.38 162 ALA A N 1
ATOM 1196 C CA . ALA A 1 162 ? 10.508 3.015 -7.109 1.00 83.38 162 ALA A CA 1
ATOM 1197 C C . ALA A 1 162 ? 10.234 2.798 -5.609 1.00 83.38 162 ALA A C 1
ATOM 1199 O O . ALA A 1 162 ? 9.152 2.363 -5.200 1.00 83.38 162 ALA A O 1
ATOM 1200 N N . ARG A 1 163 ? 11.199 3.159 -4.751 1.00 86.88 163 ARG A N 1
ATOM 1201 C CA . ARG A 1 163 ? 11.039 3.066 -3.295 1.00 86.88 163 ARG A CA 1
ATOM 1202 C C . ARG A 1 163 ? 10.031 4.076 -2.755 1.00 86.88 163 ARG A C 1
ATOM 1204 O O . ARG A 1 163 ? 9.229 3.704 -1.902 1.00 86.88 163 ARG A O 1
ATOM 1211 N N . SER A 1 164 ? 10.058 5.331 -3.199 1.00 85.56 164 SER A N 1
ATOM 1212 C CA . SER A 1 164 ? 9.206 6.383 -2.624 1.00 85.56 164 SER A CA 1
ATOM 1213 C C . SER A 1 164 ? 7.715 6.174 -2.902 1.00 85.56 164 SER A C 1
ATOM 1215 O O . SER A 1 164 ? 6.900 6.517 -2.048 1.00 85.56 164 SER A O 1
ATOM 1217 N N . LYS A 1 165 ? 7.354 5.555 -4.033 1.00 85.00 165 LYS A N 1
ATOM 1218 C CA . LYS A 1 165 ? 5.955 5.280 -4.403 1.00 85.00 165 LYS A CA 1
ATOM 1219 C C . LYS A 1 165 ? 5.313 4.201 -3.525 1.00 85.00 165 LYS A C 1
ATOM 1221 O O . LYS A 1 165 ? 4.240 4.396 -2.957 1.00 85.00 165 LYS A O 1
ATOM 1226 N N . SER A 1 166 ? 5.993 3.065 -3.365 1.00 86.62 166 SER A N 1
ATOM 1227 C CA . SER A 1 166 ? 5.385 1.863 -2.772 1.00 86.62 166 SER A CA 1
ATOM 1228 C C . SER A 1 166 ? 5.804 1.591 -1.326 1.00 86.62 166 SER A C 1
ATOM 1230 O O . SER A 1 166 ? 4.998 1.080 -0.538 1.00 86.62 166 SER A O 1
ATOM 1232 N N . ALA A 1 167 ? 7.039 1.931 -0.939 1.00 94.06 167 ALA A N 1
ATOM 1233 C CA . ALA A 1 167 ? 7.577 1.569 0.372 1.00 94.06 167 ALA A CA 1
ATOM 1234 C C . ALA A 1 167 ? 6.812 2.180 1.557 1.00 94.06 167 ALA A C 1
ATOM 1236 O O . ALA A 1 167 ? 6.571 1.444 2.520 1.00 94.06 167 ALA A O 1
ATOM 1237 N N . PRO A 1 168 ? 6.374 3.460 1.539 1.00 96.62 168 PRO A N 1
ATOM 1238 C CA . PRO A 1 168 ? 5.737 4.040 2.718 1.00 96.62 168 PRO A CA 1
ATOM 1239 C C . PRO A 1 168 ? 4.423 3.333 3.086 1.00 96.62 168 PRO A C 1
ATOM 1241 O O . PRO A 1 168 ? 4.188 3.066 4.265 1.00 96.62 168 PRO A O 1
ATOM 1244 N N . LEU A 1 169 ? 3.598 2.948 2.101 1.00 96.38 169 LEU A N 1
ATOM 1245 C CA . LEU A 1 169 ? 2.355 2.203 2.359 1.00 96.38 169 LEU A CA 1
ATOM 1246 C C . LEU A 1 169 ? 2.575 0.706 2.604 1.00 96.38 169 LEU A C 1
ATOM 1248 O O . LEU A 1 169 ? 1.666 0.049 3.105 1.00 96.38 169 LEU A O 1
ATOM 1252 N N . LEU A 1 170 ? 3.731 0.149 2.234 1.00 96.69 170 LEU A N 1
ATOM 1253 C CA . LEU A 1 170 ? 4.121 -1.215 2.611 1.00 96.69 170 LEU A CA 1
ATOM 1254 C C . LEU A 1 170 ? 4.636 -1.286 4.055 1.00 96.69 170 LEU A C 1
ATOM 1256 O O . LEU A 1 170 ? 4.392 -2.281 4.733 1.00 96.69 170 LEU A O 1
ATOM 1260 N N . ALA A 1 171 ? 5.307 -0.234 4.535 1.00 98.06 171 ALA A N 1
ATOM 1261 C CA . ALA A 1 171 ? 5.739 -0.107 5.928 1.00 98.06 171 ALA A CA 1
ATOM 1262 C C . ALA A 1 171 ? 4.571 0.206 6.875 1.00 98.06 171 ALA A C 1
ATOM 1264 O O . ALA A 1 171 ? 4.539 -0.296 7.999 1.00 98.06 171 ALA A O 1
ATOM 1265 N N . LEU A 1 172 ? 3.598 1.002 6.409 1.00 98.56 172 LEU A N 1
ATOM 1266 C CA . LEU A 1 172 ? 2.496 1.530 7.218 1.00 98.56 172 LEU A CA 1
ATOM 1267 C C . LEU A 1 172 ? 1.808 0.482 8.124 1.00 98.56 172 LEU A C 1
ATOM 1269 O O . LEU A 1 172 ? 1.693 0.760 9.315 1.00 98.56 172 LEU A O 1
ATOM 1273 N N . PRO A 1 173 ? 1.412 -0.721 7.662 1.00 98.62 173 PRO A N 1
ATOM 1274 C CA . PRO A 1 173 ? 0.760 -1.710 8.527 1.00 98.62 173 PRO A CA 1
ATOM 1275 C C . PRO A 1 173 ? 1.604 -2.132 9.738 1.00 98.62 173 PRO A C 1
ATOM 1277 O O . PRO A 1 173 ? 1.089 -2.262 10.851 1.00 98.62 173 PRO A O 1
ATOM 1280 N N . ILE A 1 174 ? 2.909 -2.322 9.522 1.00 98.75 174 ILE A N 1
ATOM 1281 C CA . ILE A 1 174 ? 3.866 -2.703 10.567 1.00 98.75 174 ILE A CA 1
ATOM 1282 C C . ILE A 1 174 ? 4.099 -1.511 11.497 1.00 98.75 174 ILE A C 1
ATOM 1284 O O . ILE A 1 174 ? 4.083 -1.667 12.719 1.00 98.75 174 ILE A O 1
ATOM 1288 N N . ASP A 1 175 ? 4.257 -0.314 10.929 1.00 98.69 175 ASP A N 1
ATOM 1289 C CA . ASP A 1 175 ? 4.451 0.921 11.684 1.00 98.69 175 ASP A CA 1
ATOM 1290 C C . ASP A 1 175 ? 3.279 1.191 12.638 1.00 98.69 175 ASP A C 1
ATOM 1292 O O . ASP A 1 175 ? 3.493 1.476 13.817 1.00 98.69 175 ASP A O 1
ATOM 1296 N N . LEU A 1 176 ? 2.033 1.065 12.165 1.00 98.75 176 LEU A N 1
ATOM 1297 C CA . LEU A 1 176 ? 0.849 1.279 13.002 1.00 98.75 176 LEU A CA 1
ATOM 1298 C C . LEU A 1 176 ? 0.770 0.260 14.142 1.00 98.75 176 LEU A C 1
ATOM 1300 O O . LEU A 1 176 ? 0.439 0.641 15.266 1.00 98.75 176 LEU A O 1
ATOM 1304 N N . ALA A 1 177 ? 1.137 -1.000 13.894 1.00 98.62 177 ALA A N 1
ATOM 1305 C CA . 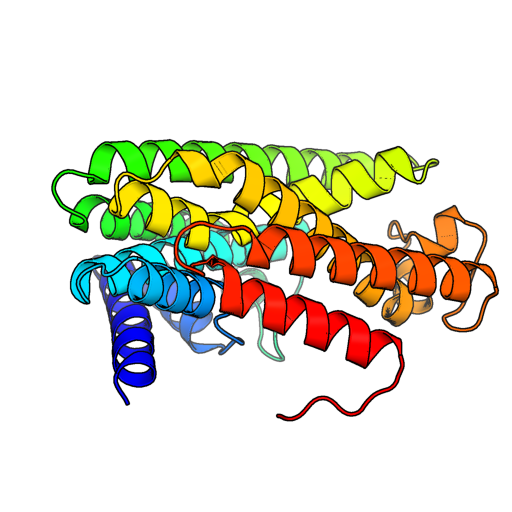ALA A 1 177 ? 1.200 -2.020 14.938 1.00 98.62 177 ALA A CA 1
ATOM 1306 C C . ALA A 1 177 ? 2.292 -1.699 15.977 1.00 98.62 177 ALA A C 1
ATOM 1308 O O . ALA A 1 177 ? 2.046 -1.752 17.183 1.00 98.62 177 ALA A O 1
ATOM 1309 N N . LEU A 1 178 ? 3.484 -1.291 15.531 1.00 98.69 178 LEU A N 1
ATOM 1310 C CA . LEU A 1 178 ? 4.580 -0.863 16.405 1.00 98.69 178 LEU A CA 1
ATOM 1311 C C . LEU A 1 178 ? 4.186 0.347 17.262 1.00 98.69 178 LEU A C 1
ATOM 1313 O O . LEU A 1 178 ? 4.449 0.363 18.466 1.00 98.69 178 LEU A O 1
ATOM 1317 N N . ILE A 1 179 ? 3.528 1.350 16.676 1.00 98.56 179 ILE A N 1
ATOM 1318 C CA . ILE A 1 179 ? 3.076 2.541 17.404 1.00 98.56 179 ILE A CA 1
ATOM 1319 C C . ILE A 1 179 ? 1.987 2.169 18.411 1.00 98.56 179 ILE A C 1
ATOM 1321 O O . ILE A 1 179 ? 2.099 2.556 19.573 1.00 98.56 179 ILE A O 1
ATOM 1325 N N . ALA A 1 180 ? 0.989 1.377 18.010 1.00 98.31 180 ALA A N 1
ATOM 1326 C CA . ALA A 1 180 ? -0.067 0.907 18.904 1.00 98.31 180 ALA A CA 1
ATOM 1327 C C . ALA A 1 180 ? 0.496 0.108 20.096 1.00 98.31 180 ALA A C 1
ATOM 1329 O O . ALA A 1 180 ? 0.022 0.255 21.223 1.00 98.31 180 ALA A O 1
ATOM 1330 N N . ALA A 1 181 ? 1.564 -0.665 19.873 1.00 97.62 181 ALA A N 1
ATOM 1331 C CA . ALA A 1 181 ? 2.276 -1.415 20.908 1.00 97.62 181 ALA A CA 1
ATOM 1332 C C . ALA A 1 181 ? 3.285 -0.575 21.715 1.00 97.62 181 ALA A C 1
ATOM 1334 O O . ALA A 1 181 ? 3.952 -1.110 22.600 1.00 97.62 181 ALA A O 1
ATOM 1335 N N . ARG A 1 182 ? 3.426 0.728 21.426 1.00 97.19 182 ARG A N 1
ATOM 1336 C CA . ARG A 1 182 ? 4.419 1.638 22.035 1.00 97.19 182 ARG A CA 1
ATOM 1337 C C . ARG A 1 182 ? 5.874 1.178 21.825 1.00 97.19 182 ARG A C 1
ATOM 1339 O O . ARG A 1 182 ? 6.732 1.380 22.680 1.00 97.19 182 ARG A O 1
ATOM 1346 N N . ARG A 1 183 ? 6.161 0.584 20.662 1.00 95.00 183 ARG A N 1
ATOM 1347 C CA . ARG A 1 183 ? 7.453 0.008 20.239 1.00 95.00 183 ARG A CA 1
ATOM 1348 C C . ARG A 1 183 ? 8.029 0.724 19.019 1.00 95.00 183 ARG A C 1
ATOM 1350 O O . ARG A 1 183 ? 8.213 0.153 17.950 1.00 95.00 183 ARG A O 1
ATOM 1357 N N . ARG A 1 184 ? 8.299 2.021 19.167 1.00 94.31 184 ARG A N 1
ATOM 1358 C CA . ARG A 1 184 ? 8.778 2.874 18.063 1.00 94.31 184 ARG A CA 1
ATOM 1359 C C . ARG A 1 184 ? 10.228 2.607 17.644 1.00 94.31 184 ARG A C 1
ATOM 1361 O O . ARG A 1 184 ? 10.652 3.099 16.605 1.00 94.31 184 ARG A O 1
ATOM 1368 N N . ASP A 1 185 ? 10.958 1.810 18.420 1.00 94.38 185 ASP A N 1
ATOM 1369 C CA . ASP A 1 185 ? 12.317 1.345 18.133 1.00 94.38 185 ASP A CA 1
ATOM 1370 C C . ASP A 1 185 ? 12.414 0.553 16.816 1.00 94.38 185 ASP A C 1
ATOM 1372 O O . ASP A 1 185 ? 13.473 0.520 16.199 1.00 94.38 185 ASP A O 1
ATOM 1376 N N . GLY A 1 186 ? 11.307 -0.037 16.348 1.00 96.44 186 GLY A N 1
ATOM 1377 C CA . GLY A 1 186 ? 11.261 -0.795 15.094 1.00 96.44 186 GLY A CA 1
ATOM 1378 C C . GLY A 1 186 ? 10.958 0.011 13.823 1.00 96.44 186 GLY A C 1
ATOM 1379 O O . GLY A 1 186 ? 11.013 -0.569 12.743 1.00 96.44 186 GLY A O 1
ATOM 1380 N N . LEU A 1 187 ? 10.625 1.307 13.909 1.00 97.75 187 LEU A N 1
ATOM 1381 C CA . LEU A 1 187 ? 10.098 2.062 12.755 1.00 97.75 187 LEU A CA 1
ATOM 1382 C C . LEU A 1 187 ? 11.120 2.244 11.624 1.00 97.75 187 LEU A C 1
ATOM 1384 O O . LEU A 1 187 ? 10.784 2.081 10.453 1.00 97.75 187 LEU A O 1
ATOM 1388 N N . ASP A 1 188 ? 12.377 2.552 11.954 1.00 97.25 188 ASP A N 1
ATOM 1389 C CA . ASP A 1 188 ? 13.438 2.675 10.941 1.00 97.25 188 ASP A CA 1
ATOM 1390 C C . ASP A 1 188 ? 13.681 1.338 10.226 1.00 97.25 188 ASP A C 1
ATOM 1392 O O . ASP A 1 188 ? 13.744 1.261 8.999 1.00 97.25 188 ASP A O 1
ATOM 1396 N N . GLN A 1 189 ? 13.716 0.257 11.002 1.00 97.81 189 GLN A N 1
ATOM 1397 C CA . GLN A 1 189 ? 13.893 -1.093 10.487 1.00 97.81 189 GLN A CA 1
ATOM 1398 C C . GLN A 1 189 ? 12.738 -1.505 9.558 1.00 97.81 189 GLN A C 1
ATOM 1400 O O . GLN A 1 189 ? 12.985 -2.080 8.498 1.00 97.81 189 GLN A O 1
ATOM 1405 N N . ALA A 1 190 ? 11.492 -1.179 9.920 1.00 98.00 190 ALA A N 1
ATOM 1406 C CA . ALA A 1 190 ? 10.309 -1.453 9.105 1.00 98.00 190 ALA A CA 1
ATOM 1407 C C . ALA A 1 190 ? 10.343 -0.666 7.788 1.00 98.00 190 ALA A C 1
ATOM 1409 O O . ALA A 1 190 ? 10.106 -1.237 6.722 1.00 98.00 190 ALA A O 1
ATOM 1410 N N . ARG A 1 191 ? 10.731 0.616 7.842 1.00 96.94 191 ARG A N 1
ATOM 1411 C CA . ARG A 1 191 ? 10.930 1.455 6.654 1.00 96.94 191 ARG A CA 1
ATOM 1412 C C . ARG A 1 191 ? 11.969 0.852 5.709 1.00 96.94 191 ARG A C 1
ATOM 1414 O O . ARG A 1 191 ? 11.721 0.776 4.509 1.00 96.94 191 ARG A O 1
ATOM 1421 N N . ARG A 1 192 ? 13.123 0.425 6.227 1.00 97.12 192 ARG A N 1
ATOM 1422 C CA . ARG A 1 192 ? 14.198 -0.162 5.411 1.00 97.12 192 ARG A CA 1
ATOM 1423 C C . ARG A 1 192 ? 13.773 -1.489 4.782 1.00 97.12 192 ARG A C 1
ATOM 1425 O O . ARG A 1 192 ? 13.997 -1.680 3.590 1.00 97.12 192 ARG A O 1
ATOM 1432 N N . ALA A 1 193 ? 13.105 -2.357 5.546 1.00 98.00 193 ALA A N 1
ATOM 1433 C CA . ALA A 1 193 ? 12.573 -3.622 5.039 1.00 98.00 193 ALA A CA 1
ATOM 1434 C C . ALA A 1 193 ? 11.555 -3.399 3.908 1.00 98.00 193 ALA A C 1
ATOM 1436 O O . ALA A 1 193 ? 11.674 -3.990 2.836 1.00 98.00 193 ALA A O 1
ATOM 1437 N N . ALA A 1 194 ? 10.599 -2.488 4.111 1.00 97.44 194 ALA A N 1
ATOM 1438 C CA . ALA A 1 194 ? 9.615 -2.129 3.095 1.00 97.44 194 ALA A CA 1
ATOM 1439 C C . ALA A 1 194 ? 10.251 -1.459 1.867 1.00 97.44 194 ALA A C 1
ATOM 1441 O O . ALA A 1 194 ? 9.800 -1.691 0.750 1.00 97.44 194 ALA A O 1
ATOM 1442 N N . GLY A 1 195 ? 11.303 -0.655 2.060 1.00 96.25 195 GLY A N 1
ATOM 1443 C CA . GLY A 1 195 ? 12.073 -0.033 0.983 1.00 96.25 195 GLY A CA 1
ATOM 1444 C C . GLY A 1 195 ? 12.755 -1.057 0.083 1.00 96.25 195 GLY A C 1
ATOM 1445 O O . GLY A 1 195 ? 12.589 -1.008 -1.133 1.00 96.25 195 GLY A O 1
ATOM 1446 N N . ALA A 1 196 ? 13.469 -2.015 0.676 1.00 96.50 196 ALA A N 1
ATOM 1447 C CA . ALA A 1 196 ? 14.086 -3.108 -0.069 1.00 96.50 196 ALA A CA 1
ATOM 1448 C C . ALA A 1 196 ? 13.024 -3.964 -0.787 1.00 96.50 196 ALA A C 1
ATOM 1450 O O . ALA A 1 196 ? 13.154 -4.233 -1.979 1.00 96.50 196 ALA A O 1
ATOM 1451 N N . PHE A 1 197 ? 11.915 -4.293 -0.112 1.00 96.81 197 PHE A N 1
ATOM 1452 C CA . PHE A 1 197 ? 10.817 -5.048 -0.722 1.00 96.81 197 PHE A CA 1
ATOM 1453 C C . PHE A 1 197 ? 10.205 -4.313 -1.921 1.00 96.81 197 PHE A C 1
ATOM 1455 O O . PHE A 1 197 ? 9.982 -4.920 -2.964 1.00 96.81 197 PHE A O 1
ATOM 1462 N N . ALA A 1 198 ? 9.923 -3.015 -1.778 1.00 94.50 198 ALA A N 1
ATOM 1463 C CA . ALA A 1 198 ? 9.331 -2.197 -2.833 1.00 94.50 198 ALA A CA 1
ATOM 1464 C C . ALA A 1 198 ? 10.233 -2.128 -4.070 1.00 94.50 198 ALA A C 1
ATOM 1466 O O . ALA A 1 198 ? 9.745 -2.303 -5.182 1.00 94.50 198 ALA A O 1
ATOM 1467 N N . ALA A 1 199 ? 11.542 -1.937 -3.871 1.00 93.81 199 ALA A N 1
ATOM 1468 C CA . ALA A 1 199 ? 12.513 -1.943 -4.961 1.00 93.81 199 ALA A CA 1
ATOM 1469 C C . ALA A 1 199 ? 12.545 -3.300 -5.679 1.00 93.81 199 ALA A C 1
ATOM 1471 O O . ALA A 1 199 ? 12.442 -3.344 -6.900 1.00 93.81 199 ALA A O 1
ATOM 1472 N N . ALA A 1 200 ? 12.624 -4.402 -4.926 1.00 94.94 200 ALA A N 1
ATOM 1473 C CA . ALA A 1 200 ? 12.621 -5.748 -5.496 1.00 94.94 200 ALA A CA 1
ATOM 1474 C C . ALA A 1 200 ? 11.347 -6.044 -6.295 1.00 94.94 200 ALA A C 1
ATOM 1476 O O . ALA A 1 200 ? 11.418 -6.614 -7.379 1.00 94.94 200 ALA A O 1
ATOM 1477 N N . TYR A 1 201 ? 10.192 -5.650 -5.755 1.00 92.81 201 TYR A N 1
ATOM 1478 C CA . TYR A 1 201 ? 8.895 -5.859 -6.385 1.00 92.81 201 TYR A CA 1
ATOM 1479 C C . TYR A 1 201 ? 8.767 -5.071 -7.691 1.00 92.81 201 TYR A C 1
ATOM 1481 O O . TYR A 1 201 ? 8.431 -5.669 -8.704 1.00 92.81 201 TYR A O 1
ATOM 1489 N N . GLN A 1 202 ? 9.117 -3.781 -7.700 1.00 92.50 202 GLN A N 1
ATOM 1490 C CA . GLN A 1 202 ? 9.078 -2.982 -8.928 1.00 92.50 202 GLN A CA 1
ATOM 1491 C C . GLN A 1 202 ? 10.048 -3.527 -9.984 1.00 92.50 202 GLN A C 1
ATOM 1493 O O . GLN A 1 202 ? 9.686 -3.674 -11.137 1.00 92.50 202 GLN A O 1
ATOM 1498 N N . MET A 1 203 ? 11.267 -3.908 -9.587 1.00 93.50 203 MET A N 1
ATOM 1499 C CA . MET A 1 203 ? 12.225 -4.527 -10.509 1.00 93.50 203 MET A CA 1
ATOM 1500 C C . MET A 1 203 ? 11.730 -5.859 -11.084 1.00 93.50 203 MET A C 1
ATOM 1502 O O . MET A 1 203 ? 12.082 -6.196 -12.209 1.00 93.50 203 MET A O 1
ATOM 1506 N N . ALA A 1 204 ? 10.976 -6.644 -10.310 1.00 92.50 204 ALA A N 1
ATOM 1507 C CA . ALA A 1 204 ? 10.386 -7.888 -10.788 1.00 92.50 204 ALA A CA 1
ATOM 1508 C C . ALA A 1 204 ? 9.287 -7.622 -11.826 1.00 92.50 204 ALA A C 1
ATOM 1510 O O . ALA A 1 204 ? 9.308 -8.262 -12.876 1.00 92.50 204 ALA A O 1
ATOM 1511 N N . ASP A 1 205 ? 8.397 -6.667 -11.547 1.00 91.19 205 ASP A N 1
ATOM 1512 C CA . ASP A 1 205 ? 7.323 -6.254 -12.458 1.00 91.19 205 ASP A CA 1
ATOM 1513 C C . ASP A 1 205 ? 7.915 -5.670 -13.761 1.00 91.19 205 ASP A C 1
ATOM 1515 O O . ASP A 1 205 ? 7.604 -6.164 -14.841 1.00 91.19 205 ASP A O 1
ATOM 1519 N N . ASP A 1 206 ? 8.894 -4.759 -13.682 1.00 91.31 206 ASP A N 1
ATOM 1520 C CA . ASP A 1 206 ? 9.597 -4.198 -14.850 1.00 91.31 206 ASP A CA 1
ATOM 1521 C C . ASP A 1 206 ? 10.239 -5.281 -15.744 1.00 91.31 206 ASP A C 1
ATOM 1523 O O . ASP A 1 206 ? 10.321 -5.136 -16.965 1.00 91.31 206 ASP A O 1
ATOM 1527 N N . ILE A 1 207 ? 10.734 -6.384 -15.168 1.00 91.19 207 ILE A N 1
ATOM 1528 C CA . ILE A 1 207 ? 11.273 -7.486 -15.977 1.00 91.19 207 ILE A CA 1
ATOM 1529 C C . ILE A 1 207 ? 10.164 -8.152 -16.791 1.00 91.19 207 ILE A C 1
ATOM 1531 O O . ILE A 1 207 ? 10.424 -8.532 -17.930 1.00 91.19 207 ILE A O 1
ATOM 1535 N N . GLU A 1 208 ? 8.976 -8.341 -16.216 1.00 89.00 208 GLU A N 1
ATOM 1536 C CA . GLU A 1 208 ? 7.834 -8.963 -16.895 1.00 89.00 208 GLU A CA 1
ATOM 1537 C C . GLU A 1 208 ? 7.234 -8.022 -17.955 1.00 89.00 208 GLU A C 1
ATOM 1539 O O . GLU A 1 208 ? 6.879 -8.474 -19.048 1.00 89.00 208 GLU A O 1
ATOM 1544 N N . ASP A 1 209 ? 7.229 -6.717 -17.678 1.00 88.69 209 ASP A N 1
ATOM 1545 C CA . ASP A 1 209 ? 6.554 -5.704 -18.492 1.00 88.69 209 ASP A CA 1
ATOM 1546 C C . ASP A 1 209 ? 7.468 -4.974 -19.494 1.00 88.69 209 ASP A C 1
ATOM 1548 O O . ASP A 1 209 ? 6.980 -4.214 -20.326 1.00 88.69 209 ASP A O 1
ATOM 1552 N N . VAL A 1 210 ? 8.772 -5.286 -19.550 1.00 88.06 210 VAL A N 1
ATOM 1553 C CA . VAL A 1 210 ? 9.774 -4.600 -20.403 1.00 88.06 210 VAL A CA 1
ATOM 1554 C C . VAL A 1 210 ? 9.339 -4.332 -21.850 1.00 88.06 210 VAL A C 1
ATOM 1556 O O . VAL A 1 210 ? 9.653 -3.287 -22.416 1.00 88.06 210 VAL A O 1
ATOM 1559 N N . MET A 1 211 ? 8.625 -5.267 -22.482 1.00 85.19 211 MET A N 1
ATOM 1560 C CA . MET A 1 211 ? 8.146 -5.084 -23.856 1.00 85.19 211 MET A CA 1
ATOM 1561 C C . MET A 1 211 ? 6.929 -4.158 -23.932 1.00 85.19 211 MET A C 1
ATOM 1563 O O . MET A 1 211 ? 6.802 -3.407 -24.897 1.00 85.19 211 MET A O 1
ATOM 1567 N N . ALA A 1 212 ? 6.028 -4.237 -22.952 1.00 85.31 212 ALA A N 1
ATOM 1568 C CA . ALA A 1 212 ? 4.859 -3.372 -22.863 1.00 85.31 212 ALA A CA 1
ATOM 1569 C C . ALA A 1 212 ? 5.284 -1.931 -22.550 1.00 85.31 212 ALA A C 1
ATOM 1571 O O . ALA A 1 212 ? 4.868 -1.012 -23.257 1.00 85.31 212 ALA A O 1
ATOM 1572 N N . ASP A 1 213 ? 6.200 -1.755 -21.600 1.00 85.44 213 ASP A N 1
ATOM 1573 C CA . ASP A 1 213 ? 6.716 -0.449 -21.185 1.00 85.44 213 ASP A CA 1
ATOM 1574 C C . ASP A 1 213 ? 7.461 0.244 -22.326 1.00 85.44 213 ASP A C 1
ATOM 1576 O O . ASP A 1 213 ? 7.254 1.429 -22.589 1.00 85.44 213 ASP A O 1
ATOM 1580 N N . ALA A 1 214 ? 8.262 -0.511 -23.089 1.00 83.88 214 ALA A N 1
ATOM 1581 C CA . ALA A 1 214 ? 8.947 0.012 -24.269 1.00 83.88 214 ALA A CA 1
ATOM 1582 C C . ALA A 1 214 ? 7.971 0.523 -25.346 1.00 83.88 214 ALA A C 1
ATOM 1584 O O . ALA A 1 214 ? 8.267 1.502 -26.031 1.00 83.88 214 ALA A O 1
ATOM 1585 N N . LEU A 1 215 ? 6.806 -0.117 -25.503 1.00 83.94 215 LEU A N 1
ATOM 1586 C CA . LEU A 1 215 ? 5.761 0.329 -26.432 1.00 83.94 215 LEU A CA 1
ATOM 1587 C C . LEU A 1 215 ? 4.997 1.551 -25.906 1.00 83.94 215 LEU A C 1
ATOM 1589 O O . LEU A 1 215 ? 4.575 2.389 -26.703 1.00 83.94 215 LEU A O 1
ATOM 1593 N N . ALA A 1 216 ? 4.815 1.644 -24.588 1.00 80.75 216 ALA A N 1
ATOM 1594 C CA . ALA A 1 216 ? 4.136 2.753 -23.923 1.00 80.75 216 ALA A CA 1
ATOM 1595 C C . ALA A 1 216 ? 5.043 3.982 -23.710 1.00 80.75 216 ALA A C 1
ATOM 1597 O O . ALA A 1 216 ? 4.540 5.083 -23.485 1.00 80.75 216 ALA A O 1
ATOM 1598 N N . GLY A 1 217 ? 6.365 3.818 -23.830 1.00 77.00 217 GLY A N 1
ATOM 1599 C CA . GLY A 1 217 ? 7.347 4.859 -23.523 1.00 77.00 217 GLY A CA 1
ATOM 1600 C C . GLY A 1 217 ? 7.513 5.090 -22.019 1.00 77.00 217 GLY A C 1
ATOM 1601 O O . GLY A 1 217 ? 7.848 6.200 -21.607 1.00 77.00 217 GLY A O 1
ATOM 1602 N N . GLU A 1 218 ? 7.240 4.068 -21.209 1.00 81.56 218 GLU A N 1
ATOM 1603 C CA . GLU A 1 218 ? 7.342 4.123 -19.752 1.00 81.56 218 GLU A CA 1
ATOM 1604 C C . GLU A 1 218 ? 8.775 3.845 -19.276 1.00 81.56 218 GLU A C 1
ATOM 1606 O O . GLU A 1 218 ? 9.597 3.243 -19.974 1.00 81.56 218 GLU A O 1
ATOM 1611 N N . VAL A 1 219 ? 9.101 4.343 -18.082 1.00 81.19 219 VAL A N 1
ATOM 1612 C CA . VAL A 1 219 ? 10.421 4.147 -17.476 1.00 81.19 219 VAL A CA 1
ATOM 1613 C C . VAL A 1 219 ? 10.528 2.706 -16.993 1.00 81.19 219 VAL A C 1
ATOM 1615 O O . VAL A 1 219 ? 9.747 2.288 -16.149 1.00 81.19 219 VAL A O 1
ATOM 1618 N N . ASN A 1 220 ? 11.539 1.988 -17.476 1.00 89.25 220 ASN A N 1
ATOM 1619 C CA . ASN A 1 220 ? 11.790 0.601 -17.105 1.00 89.25 220 ASN A CA 1
ATOM 1620 C C . ASN A 1 220 ? 13.283 0.385 -16.829 1.00 89.25 220 ASN A C 1
ATOM 1622 O O . ASN A 1 220 ? 14.138 0.758 -17.641 1.00 89.25 220 ASN A O 1
ATOM 1626 N N . ILE A 1 221 ? 13.624 -0.235 -15.699 1.00 90.75 221 ILE A N 1
ATOM 1627 C CA . ILE A 1 221 ? 15.027 -0.448 -15.303 1.00 90.75 221 ILE A CA 1
ATOM 1628 C C . ILE A 1 221 ? 15.824 -1.288 -16.310 1.00 90.75 221 ILE A C 1
ATOM 1630 O O . ILE A 1 221 ? 17.016 -1.044 -16.506 1.00 90.75 221 ILE A O 1
ATOM 1634 N N . VAL A 1 222 ? 15.194 -2.260 -16.976 1.00 88.00 222 VAL A N 1
ATOM 1635 C CA . VAL A 1 222 ? 15.858 -3.068 -18.006 1.00 88.00 222 VAL A CA 1
ATOM 1636 C C . VAL A 1 222 ? 16.263 -2.173 -19.176 1.00 88.00 222 VAL A C 1
ATOM 1638 O O . VAL A 1 222 ? 17.396 -2.276 -19.642 1.00 88.00 222 VAL A O 1
ATOM 1641 N N . ALA A 1 223 ? 15.390 -1.248 -19.586 1.00 87.56 223 ALA A N 1
ATOM 1642 C CA . ALA A 1 223 ? 15.677 -0.273 -20.637 1.00 87.56 223 ALA A CA 1
ATOM 1643 C C . ALA A 1 223 ? 16.756 0.742 -20.226 1.00 87.56 223 ALA A C 1
ATOM 1645 O O . ALA A 1 223 ? 17.649 1.028 -21.023 1.00 87.56 223 ALA A O 1
ATOM 1646 N N . ILE A 1 224 ? 16.744 1.222 -18.974 1.00 87.62 224 ILE A N 1
ATOM 1647 C CA . ILE A 1 224 ? 17.789 2.114 -18.426 1.00 87.62 224 ILE A CA 1
ATOM 1648 C C . ILE A 1 224 ? 19.174 1.462 -18.520 1.00 87.62 224 ILE A C 1
ATOM 1650 O O . ILE A 1 224 ? 20.161 2.127 -18.828 1.00 87.62 224 ILE A O 1
ATOM 1654 N N . LEU A 1 225 ? 19.259 0.151 -18.283 1.00 88.94 225 LEU A N 1
ATOM 1655 C CA . LEU A 1 225 ? 20.509 -0.599 -18.403 1.00 88.94 225 LEU A CA 1
ATOM 1656 C C . LEU A 1 225 ? 20.884 -0.956 -19.855 1.00 88.94 225 LEU A C 1
ATOM 1658 O O . LEU A 1 225 ? 21.955 -1.518 -20.071 1.00 88.94 225 LEU A O 1
ATOM 1662 N N . GLY A 1 226 ? 20.048 -0.615 -20.842 1.00 87.00 226 GLY A N 1
ATOM 1663 C CA . GLY A 1 226 ? 20.274 -0.875 -22.269 1.00 87.00 226 GLY A CA 1
ATOM 1664 C C . GLY A 1 226 ? 19.636 -2.162 -22.804 1.00 87.00 226 GLY A C 1
ATOM 1665 O O . GLY A 1 226 ? 19.912 -2.557 -23.937 1.00 87.00 226 GLY A O 1
ATOM 1666 N N . GLY A 1 227 ? 18.793 -2.827 -22.013 1.00 85.94 227 GLY A N 1
ATOM 1667 C CA . GLY A 1 227 ? 18.074 -4.038 -22.398 1.00 85.94 227 GLY A CA 1
ATOM 1668 C C . GLY A 1 227 ? 16.745 -3.752 -23.106 1.00 85.94 227 GLY A C 1
ATOM 1669 O O . GLY A 1 227 ? 16.178 -2.671 -22.999 1.00 85.94 227 GLY A O 1
ATOM 1670 N N . ALA A 1 228 ? 16.227 -4.748 -23.827 1.00 84.81 228 ALA A N 1
ATOM 1671 C CA . ALA A 1 228 ? 14.979 -4.621 -24.598 1.00 84.81 228 ALA A CA 1
ATOM 1672 C C . ALA A 1 228 ? 14.055 -5.850 -24.508 1.00 84.81 228 ALA A C 1
ATOM 1674 O O . ALA A 1 228 ? 13.050 -5.936 -25.211 1.00 84.81 228 ALA A O 1
ATOM 1675 N N . SER A 1 229 ? 14.411 -6.855 -23.701 1.00 88.56 229 SER A N 1
ATOM 1676 C CA . SER A 1 229 ? 13.594 -8.060 -23.538 1.00 88.56 229 SER A CA 1
ATOM 1677 C C . SER A 1 229 ? 13.843 -8.724 -22.191 1.00 88.56 229 SER A C 1
ATOM 1679 O O . SER A 1 229 ? 14.914 -8.568 -21.606 1.00 88.56 229 SER A O 1
ATOM 1681 N N . MET A 1 230 ? 12.898 -9.560 -21.763 1.00 86.38 230 MET A N 1
ATOM 1682 C CA . MET A 1 230 ? 12.964 -10.286 -20.487 1.00 86.38 230 MET A CA 1
ATOM 1683 C C . MET A 1 230 ? 14.166 -11.241 -20.375 1.00 86.38 230 MET A C 1
ATOM 1685 O O . MET A 1 230 ? 14.528 -11.664 -19.278 1.00 86.38 230 MET A O 1
ATOM 1689 N N . ASN A 1 231 ? 14.774 -11.598 -21.512 1.00 88.06 231 ASN A N 1
ATOM 1690 C CA . ASN A 1 231 ? 15.891 -12.538 -21.611 1.00 88.06 231 ASN A CA 1
ATOM 1691 C C . ASN A 1 231 ? 17.236 -11.845 -21.885 1.00 88.06 231 ASN A C 1
ATOM 1693 O O . ASN A 1 231 ? 18.224 -12.529 -22.158 1.00 88.06 231 ASN A O 1
ATOM 1697 N N . SER A 1 232 ? 17.292 -10.509 -21.866 1.00 90.81 232 SER A N 1
ATOM 1698 C CA . SER A 1 232 ? 18.544 -9.792 -22.113 1.00 90.81 232 SER A CA 1
ATOM 1699 C C . SER A 1 232 ? 19.528 -9.945 -20.937 1.00 90.81 232 SER A C 1
ATOM 1701 O O . SER A 1 232 ? 19.110 -10.221 -19.804 1.00 90.81 232 SER A O 1
ATOM 1703 N N . PRO A 1 233 ? 20.843 -9.764 -21.163 1.00 92.81 233 PRO A N 1
ATOM 1704 C CA . PRO A 1 233 ? 21.832 -9.741 -20.083 1.00 92.81 233 PRO A CA 1
ATOM 1705 C C . PRO A 1 233 ? 21.487 -8.734 -18.974 1.00 92.81 233 PRO A C 1
ATOM 1707 O O . PRO A 1 233 ? 21.681 -9.018 -17.791 1.00 92.81 233 PRO A O 1
ATOM 1710 N N . GLU A 1 234 ? 20.912 -7.593 -19.346 1.00 94.31 234 GLU A N 1
ATOM 1711 C CA . GLU A 1 234 ? 20.462 -6.537 -18.441 1.00 94.31 234 GLU A CA 1
ATOM 1712 C C . GLU A 1 234 ? 19.269 -7.009 -17.607 1.00 94.31 234 GLU A C 1
ATOM 1714 O O . GLU A 1 234 ? 19.295 -6.876 -16.387 1.00 94.31 234 GLU A O 1
ATOM 1719 N N . ALA A 1 235 ? 18.271 -7.663 -18.214 1.00 91.56 235 ALA A N 1
ATOM 1720 C CA . ALA A 1 235 ? 17.157 -8.258 -17.473 1.00 91.56 235 ALA A CA 1
ATOM 1721 C C . ALA A 1 235 ? 17.641 -9.317 -16.465 1.00 91.56 235 ALA A C 1
ATOM 1723 O O . ALA A 1 235 ? 17.146 -9.393 -15.338 1.00 91.56 235 ALA A O 1
ATOM 1724 N N . MET A 1 236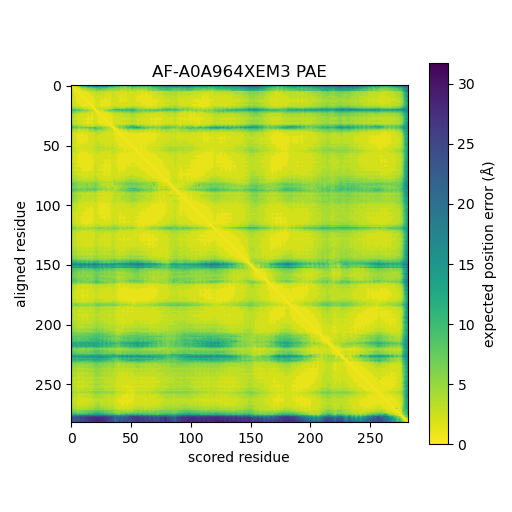 ? 18.669 -10.102 -16.813 1.00 92.00 236 MET A N 1
ATOM 1725 C CA . MET A 1 236 ? 19.313 -11.019 -15.867 1.00 92.00 236 MET A CA 1
ATOM 1726 C C . MET A 1 236 ? 20.041 -10.285 -14.730 1.00 92.00 236 MET A C 1
ATOM 1728 O O . MET A 1 236 ? 20.044 -10.766 -13.594 1.00 92.00 236 MET A O 1
ATOM 1732 N N . GLN A 1 237 ? 20.665 -9.138 -15.008 1.00 93.06 237 GLN A N 1
ATOM 1733 C CA . GLN A 1 237 ? 21.288 -8.293 -13.989 1.00 93.06 237 GLN A CA 1
ATOM 1734 C C . GLN A 1 237 ? 20.240 -7.705 -13.037 1.00 93.06 237 GLN A C 1
ATOM 1736 O O . GLN A 1 237 ? 20.421 -7.798 -11.820 1.00 93.06 237 GLN A O 1
ATOM 1741 N N . VAL A 1 238 ? 19.131 -7.180 -13.566 1.00 93.69 238 VAL A N 1
ATOM 1742 C CA . VAL A 1 238 ? 17.996 -6.686 -12.770 1.00 93.69 238 VAL A CA 1
ATOM 1743 C C . VAL A 1 238 ? 17.418 -7.812 -11.917 1.00 93.69 238 VAL A C 1
ATOM 1745 O O . VAL A 1 238 ? 17.218 -7.624 -10.723 1.00 93.69 238 VAL A O 1
ATOM 1748 N N . ARG A 1 239 ? 17.257 -9.023 -12.466 1.00 94.50 239 ARG A N 1
ATOM 1749 C CA . ARG A 1 239 ? 16.761 -10.191 -11.718 1.00 94.50 239 ARG A CA 1
ATOM 1750 C C . ARG A 1 239 ? 17.643 -10.527 -10.515 1.00 94.50 239 ARG A C 1
ATOM 1752 O O . ARG A 1 239 ? 17.133 -10.774 -9.425 1.00 94.50 239 ARG A O 1
ATOM 1759 N N . LYS A 1 240 ? 18.970 -10.507 -10.691 1.00 94.19 240 LYS A N 1
ATOM 1760 C CA . LYS A 1 240 ? 19.928 -10.708 -9.588 1.00 94.19 240 LYS A CA 1
ATOM 1761 C C . LYS A 1 240 ? 19.846 -9.584 -8.556 1.00 94.19 240 LYS A C 1
ATOM 1763 O O . LYS A 1 240 ? 19.933 -9.853 -7.362 1.00 94.19 240 LYS A O 1
ATOM 1768 N N . LEU A 1 241 ? 19.697 -8.337 -9.001 1.00 94.31 241 LEU A N 1
ATOM 1769 C CA . LEU A 1 241 ? 19.548 -7.184 -8.116 1.00 94.31 241 LEU A CA 1
ATOM 1770 C C . LEU A 1 241 ? 18.262 -7.282 -7.281 1.00 94.31 241 LEU A C 1
ATOM 1772 O O . LEU A 1 241 ? 18.329 -7.157 -6.061 1.00 94.31 241 LEU A O 1
ATOM 1776 N N . ALA A 1 242 ? 17.133 -7.587 -7.920 1.00 95.25 242 ALA A N 1
ATOM 1777 C CA . ALA A 1 242 ? 15.838 -7.772 -7.277 1.00 95.25 242 ALA A CA 1
ATOM 1778 C C . ALA A 1 242 ? 15.863 -8.911 -6.244 1.00 95.25 242 ALA A C 1
ATOM 1780 O O . ALA A 1 242 ? 15.379 -8.735 -5.129 1.00 95.25 242 ALA A O 1
ATOM 1781 N N . ALA A 1 243 ? 16.503 -10.044 -6.564 1.00 96.12 243 ALA A N 1
ATOM 1782 C CA . ALA A 1 243 ? 16.684 -11.145 -5.616 1.00 96.12 243 ALA A CA 1
ATOM 1783 C C . ALA A 1 243 ? 17.451 -10.703 -4.356 1.00 96.12 243 ALA A C 1
ATOM 1785 O O . ALA A 1 243 ? 16.986 -10.948 -3.246 1.00 96.12 243 ALA A O 1
ATOM 1786 N N . ARG A 1 244 ? 18.560 -9.957 -4.509 1.00 96.31 244 ARG A N 1
ATOM 1787 C CA . ARG A 1 244 ? 19.302 -9.406 -3.357 1.00 96.31 244 ARG A CA 1
ATOM 1788 C C . ARG A 1 244 ? 18.447 -8.475 -2.500 1.00 96.31 244 ARG A C 1
ATOM 1790 O O . ARG A 1 244 ? 18.571 -8.498 -1.281 1.00 96.31 244 ARG A O 1
ATOM 1797 N N . TYR A 1 245 ? 17.593 -7.661 -3.118 1.00 96.81 245 TYR A N 1
ATOM 1798 C CA . TYR A 1 245 ? 16.697 -6.779 -2.372 1.00 96.81 245 TYR A CA 1
ATOM 1799 C C . TYR A 1 245 ? 15.586 -7.535 -1.644 1.00 96.81 245 TYR A C 1
ATOM 1801 O O . TYR A 1 245 ? 15.219 -7.140 -0.538 1.00 96.81 245 TYR A O 1
ATOM 1809 N N . TYR A 1 246 ? 15.078 -8.637 -2.201 1.00 97.94 246 TYR A N 1
ATOM 1810 C CA . TYR A 1 246 ? 14.184 -9.521 -1.455 1.00 97.94 246 TYR A CA 1
ATOM 1811 C C . TYR A 1 246 ? 14.894 -10.169 -0.261 1.00 97.94 246 TYR A C 1
ATOM 1813 O O . TYR A 1 246 ? 14.346 -10.154 0.842 1.00 97.94 246 TYR A O 1
ATOM 1821 N N . ASP A 1 247 ? 16.121 -10.662 -0.436 1.00 97.69 247 ASP A N 1
ATOM 1822 C CA . ASP A 1 247 ? 16.907 -11.223 0.668 1.00 97.69 247 ASP A CA 1
ATOM 1823 C C . ASP A 1 247 ? 17.136 -10.180 1.775 1.00 97.69 247 ASP A C 1
ATOM 1825 O O . ASP A 1 247 ? 16.853 -10.439 2.950 1.00 97.69 247 ASP A O 1
ATOM 1829 N N . GLU A 1 248 ? 17.557 -8.966 1.399 1.00 98.00 248 GLU A N 1
ATOM 1830 C CA . GLU A 1 248 ? 17.729 -7.841 2.323 1.00 98.00 248 GLU A CA 1
ATOM 1831 C C . GLU A 1 248 ? 16.416 -7.505 3.046 1.00 98.00 248 GLU A C 1
ATOM 1833 O O . GLU A 1 248 ? 16.399 -7.378 4.273 1.00 98.00 248 GLU A O 1
ATOM 1838 N N . ALA A 1 249 ? 15.300 -7.403 2.318 1.00 98.19 249 ALA A N 1
ATOM 1839 C CA . ALA A 1 249 ? 13.989 -7.135 2.901 1.00 98.19 249 ALA A CA 1
ATOM 1840 C C . ALA A 1 249 ? 13.604 -8.197 3.940 1.00 98.19 249 ALA A C 1
ATOM 1842 O O . ALA A 1 249 ? 13.143 -7.853 5.032 1.00 98.19 249 ALA A O 1
ATOM 1843 N N . GLY A 1 250 ? 13.835 -9.476 3.632 1.00 98.31 250 GLY A N 1
ATOM 1844 C CA . GLY A 1 250 ? 13.568 -10.590 4.535 1.00 98.31 250 GLY A CA 1
ATOM 1845 C C . GLY A 1 250 ? 14.430 -10.550 5.794 1.00 98.31 250 GLY A C 1
ATOM 1846 O O . GLY A 1 250 ? 13.915 -10.684 6.907 1.00 98.31 250 GLY A O 1
ATOM 1847 N N . GLU A 1 251 ? 15.734 -10.308 5.653 1.00 98.25 251 GLU A N 1
ATOM 1848 C CA . GLU A 1 251 ? 16.636 -10.156 6.796 1.00 98.25 251 GLU A CA 1
ATOM 1849 C C . GLU A 1 251 ? 16.252 -8.978 7.686 1.00 98.25 251 GLU A C 1
ATOM 1851 O O . GLU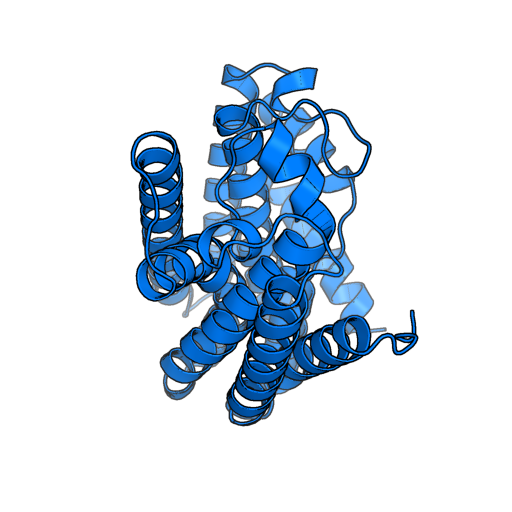 A 1 251 ? 16.225 -9.106 8.915 1.00 98.25 251 GLU A O 1
ATOM 1856 N N . LEU A 1 252 ? 15.945 -7.832 7.077 1.00 98.38 252 LEU A N 1
ATOM 1857 C CA . LEU A 1 252 ? 15.556 -6.643 7.813 1.00 98.38 252 LEU A CA 1
ATOM 1858 C C . LEU A 1 252 ? 14.230 -6.870 8.548 1.00 98.38 252 LEU A C 1
ATOM 1860 O O . LEU A 1 252 ? 14.128 -6.539 9.733 1.00 98.38 252 LEU A O 1
ATOM 1864 N N . ALA A 1 253 ? 13.251 -7.489 7.890 1.00 98.38 253 ALA A N 1
ATOM 1865 C CA . ALA A 1 253 ? 11.956 -7.794 8.478 1.00 98.38 253 ALA A CA 1
ATOM 1866 C C . ALA A 1 253 ? 12.062 -8.788 9.649 1.00 98.38 253 ALA A C 1
ATOM 1868 O O . ALA A 1 253 ? 11.415 -8.592 10.677 1.00 98.38 253 ALA A O 1
ATOM 1869 N N . ARG A 1 254 ? 12.929 -9.808 9.567 1.00 98.25 254 ARG A N 1
ATOM 1870 C CA . ARG A 1 254 ? 13.163 -10.767 10.669 1.00 98.25 254 ARG A CA 1
ATOM 1871 C C . ARG A 1 254 ? 13.754 -10.132 11.929 1.00 98.25 254 ARG A C 1
ATOM 1873 O O . ARG A 1 254 ? 13.548 -10.649 13.024 1.00 98.25 254 ARG A O 1
ATOM 1880 N N . ARG A 1 255 ? 14.471 -9.012 11.798 1.00 97.56 255 ARG A N 1
ATOM 1881 C CA . ARG A 1 255 ? 15.046 -8.269 12.936 1.00 97.56 255 ARG A CA 1
ATOM 1882 C C . ARG A 1 255 ? 14.031 -7.365 13.640 1.00 97.56 255 ARG A C 1
ATOM 1884 O O . ARG A 1 255 ? 14.371 -6.754 14.653 1.00 97.56 255 ARG A O 1
ATOM 1891 N N . LEU A 1 256 ? 12.802 -7.262 13.129 1.00 98.06 256 LEU A N 1
ATOM 1892 C CA . LEU A 1 256 ? 11.769 -6.457 13.764 1.00 98.06 256 LEU A CA 1
ATOM 1893 C C . LEU A 1 256 ? 11.352 -7.021 15.136 1.00 98.06 256 LEU A C 1
ATOM 1895 O O . LEU A 1 256 ? 11.331 -8.241 15.341 1.00 98.06 256 LEU A O 1
ATOM 1899 N N . PRO A 1 257 ? 10.981 -6.147 16.091 1.00 96.50 257 PRO A N 1
ATOM 1900 C CA . PRO A 1 257 ? 10.610 -6.546 17.440 1.00 96.50 257 PRO A CA 1
ATOM 1901 C C . PRO A 1 257 ? 9.575 -7.667 17.504 1.00 96.50 257 PRO A C 1
ATOM 1903 O O . PRO A 1 257 ? 8.539 -7.607 16.849 1.00 96.50 257 PRO A O 1
ATOM 1906 N N . LYS A 1 258 ? 9.825 -8.659 18.369 1.00 95.94 258 LYS A N 1
ATOM 1907 C CA . LYS A 1 258 ? 8.875 -9.750 18.667 1.00 95.94 258 LYS A CA 1
ATOM 1908 C C . LYS A 1 258 ? 8.418 -10.541 17.426 1.00 95.94 258 LYS A C 1
ATOM 1910 O O . LYS A 1 258 ? 7.401 -11.217 17.490 1.00 95.94 258 LYS A O 1
ATOM 1915 N N . GLY A 1 259 ? 9.154 -10.472 16.314 1.00 96.62 259 GLY A N 1
ATOM 1916 C CA . GLY A 1 259 ? 8.766 -11.130 15.067 1.00 96.62 259 GLY A CA 1
ATOM 1917 C C . GLY A 1 259 ? 7.619 -10.432 14.331 1.00 96.62 259 GLY A C 1
ATOM 1918 O O . GLY A 1 259 ? 6.981 -11.042 13.482 1.00 96.62 259 GLY A O 1
ATOM 1919 N N . CYS A 1 260 ? 7.332 -9.155 14.604 1.00 97.75 260 CYS A N 1
ATOM 1920 C CA . CYS A 1 260 ? 6.229 -8.468 13.927 1.00 97.75 260 CYS A CA 1
ATOM 1921 C C . CYS A 1 260 ? 6.441 -8.284 12.411 1.00 97.75 260 CYS A C 1
ATOM 1923 O O . CYS A 1 260 ? 5.479 -8.004 11.702 1.00 97.75 260 CYS A O 1
ATOM 1925 N N . GLY A 1 261 ? 7.660 -8.502 11.904 1.00 97.94 261 GLY A N 1
ATOM 1926 C CA . GLY A 1 261 ? 7.986 -8.534 10.476 1.00 97.94 261 GLY A CA 1
ATOM 1927 C C . GLY A 1 261 ? 7.909 -9.909 9.803 1.00 97.94 261 GLY A C 1
ATOM 1928 O O . GLY A 1 261 ? 8.179 -9.994 8.608 1.00 97.94 261 GLY A O 1
ATOM 1929 N N . TH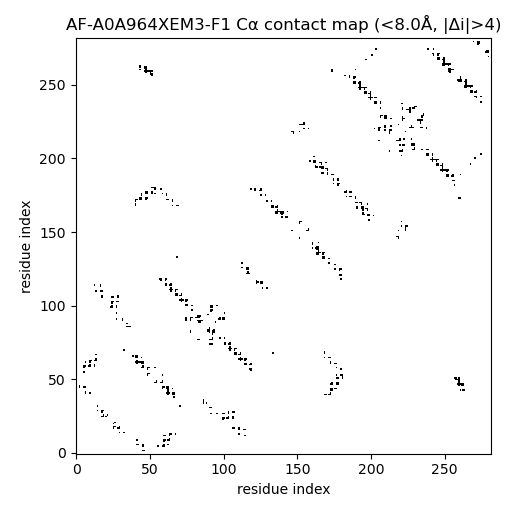R A 1 262 ? 7.545 -10.983 10.516 1.00 98.12 262 THR A N 1
ATOM 1930 C CA . THR A 1 262 ? 7.583 -12.365 9.990 1.00 98.12 262 THR A CA 1
ATOM 1931 C C . THR A 1 262 ? 6.852 -12.529 8.655 1.00 98.12 262 THR A C 1
ATOM 1933 O O . THR A 1 262 ? 7.397 -13.124 7.729 1.00 98.12 262 THR A O 1
ATOM 1936 N N . LEU A 1 263 ? 5.648 -11.964 8.509 1.00 98.19 263 LEU A N 1
ATOM 1937 C CA . LEU A 1 263 ? 4.885 -12.095 7.264 1.00 98.19 263 LEU A CA 1
ATOM 1938 C C . LEU A 1 263 ? 5.520 -11.326 6.093 1.00 98.19 263 LEU A C 1
ATOM 1940 O O . LEU A 1 263 ? 5.503 -11.811 4.966 1.00 98.19 263 LEU A O 1
ATOM 1944 N N . MET A 1 264 ? 6.127 -10.162 6.347 1.00 98.12 264 MET A N 1
ATOM 1945 C CA . MET A 1 264 ? 6.879 -9.438 5.315 1.00 98.12 264 MET A CA 1
ATOM 1946 C C . MET A 1 264 ? 8.103 -10.241 4.867 1.00 98.12 264 MET A C 1
ATOM 1948 O O . MET A 1 264 ? 8.373 -10.307 3.671 1.00 98.12 264 MET A O 1
ATOM 1952 N N . ALA A 1 265 ? 8.797 -10.901 5.800 1.00 98.38 265 ALA A N 1
ATOM 1953 C CA . ALA A 1 265 ? 9.906 -11.786 5.460 1.00 98.38 265 ALA A CA 1
ATOM 1954 C C . ALA A 1 265 ? 9.454 -12.964 4.585 1.00 98.38 265 ALA A C 1
ATOM 1956 O O . ALA A 1 265 ? 10.084 -13.237 3.568 1.00 98.38 265 ALA A O 1
ATOM 1957 N N . ALA A 1 266 ? 8.320 -13.589 4.913 1.00 98.06 266 ALA A N 1
ATOM 1958 C CA . ALA A 1 266 ? 7.747 -14.660 4.099 1.00 98.06 266 ALA A CA 1
ATOM 1959 C C . ALA A 1 266 ? 7.353 -14.181 2.688 1.00 98.06 266 ALA A C 1
ATOM 1961 O O . ALA A 1 266 ? 7.581 -14.882 1.703 1.00 98.06 266 ALA A O 1
ATOM 1962 N N . TYR A 1 267 ? 6.797 -12.971 2.557 1.00 97.31 267 TYR A N 1
ATOM 1963 C CA . TYR A 1 267 ? 6.525 -12.390 1.239 1.00 97.31 267 TYR A CA 1
ATOM 1964 C C . TYR A 1 267 ? 7.799 -12.092 0.451 1.00 97.31 267 TYR A C 1
ATOM 1966 O O . TYR A 1 267 ? 7.794 -12.251 -0.769 1.00 97.31 267 TYR A O 1
ATOM 1974 N N . ALA A 1 268 ? 8.870 -11.667 1.120 1.00 97.25 268 ALA A N 1
ATOM 1975 C CA . ALA A 1 268 ? 10.150 -11.420 0.473 1.00 97.25 268 ALA A CA 1
ATOM 1976 C C . ALA A 1 268 ? 10.765 -12.727 -0.055 1.00 97.25 268 ALA A C 1
ATOM 1978 O O . ALA A 1 268 ? 11.133 -12.799 -1.223 1.00 97.25 268 ALA A O 1
ATOM 1979 N N . GLU A 1 269 ? 10.758 -13.788 0.757 1.00 96.50 269 GLU A N 1
ATOM 1980 C CA . GLU A 1 269 ? 11.195 -15.133 0.355 1.00 96.50 269 GLU A CA 1
ATOM 1981 C C . GLU A 1 269 ? 10.386 -15.663 -0.838 1.00 96.50 269 GLU A C 1
ATOM 1983 O O . GLU A 1 269 ? 10.955 -16.122 -1.827 1.00 96.50 269 GLU A O 1
ATOM 1988 N N . ALA A 1 270 ? 9.056 -15.527 -0.804 1.00 94.62 270 ALA A N 1
ATOM 1989 C CA . ALA A 1 270 ? 8.201 -15.907 -1.928 1.00 94.62 270 ALA A CA 1
ATOM 1990 C C . ALA A 1 270 ? 8.475 -15.067 -3.192 1.00 94.62 270 ALA A C 1
ATOM 1992 O O . ALA A 1 270 ? 8.352 -15.564 -4.312 1.00 94.62 270 ALA A O 1
ATOM 1993 N N . GLY A 1 271 ? 8.835 -13.790 -3.038 1.00 93.19 271 GLY A N 1
ATOM 1994 C CA . GLY A 1 271 ? 9.280 -12.923 -4.130 1.00 93.19 271 GLY A CA 1
ATOM 1995 C C . GLY A 1 271 ? 10.567 -13.427 -4.784 1.00 93.19 271 GLY A C 1
ATOM 1996 O O . GLY A 1 271 ? 10.597 -13.620 -6.000 1.00 93.19 271 GLY A O 1
ATOM 1997 N N . ALA A 1 272 ? 11.587 -13.721 -3.976 1.00 92.31 272 ALA A N 1
ATOM 1998 C CA . ALA A 1 272 ? 12.856 -14.276 -4.441 1.00 92.31 272 ALA A CA 1
ATOM 1999 C C . ALA A 1 272 ? 12.673 -15.632 -5.147 1.00 92.31 272 ALA A C 1
ATOM 2001 O O . ALA A 1 272 ? 13.199 -15.827 -6.244 1.00 92.31 272 ALA A O 1
ATOM 2002 N N . GLY A 1 273 ? 11.857 -16.529 -4.580 1.00 88.69 273 GLY A N 1
ATOM 2003 C CA . GLY A 1 273 ? 11.546 -17.830 -5.183 1.00 88.69 273 GLY A CA 1
ATOM 2004 C C . GLY A 1 273 ? 10.896 -17.708 -6.567 1.00 88.69 273 GLY A C 1
ATOM 2005 O O . GLY A 1 273 ? 11.304 -18.392 -7.507 1.00 88.69 273 GLY A O 1
ATOM 2006 N N . ARG A 1 274 ? 9.952 -16.768 -6.750 1.00 87.38 274 ARG A N 1
ATOM 2007 C CA . ARG A 1 274 ? 9.357 -16.496 -8.078 1.00 87.38 274 ARG A CA 1
ATOM 2008 C C . ARG A 1 274 ? 10.400 -16.049 -9.094 1.00 87.38 274 ARG A C 1
ATOM 2010 O O . ARG A 1 274 ? 10.391 -16.539 -10.221 1.00 87.38 274 ARG A O 1
ATOM 2017 N N . LEU A 1 275 ? 11.323 -15.168 -8.702 1.00 85.19 275 LEU A N 1
ATOM 2018 C CA . LEU A 1 275 ? 12.396 -14.714 -9.592 1.00 85.19 275 LEU A CA 1
ATOM 2019 C C . LEU A 1 275 ? 13.341 -15.849 -10.006 1.00 85.19 275 LEU A C 1
ATOM 2021 O O . LEU A 1 275 ? 13.855 -15.810 -11.126 1.00 85.19 275 LEU A O 1
ATOM 2025 N N . ALA A 1 276 ? 13.540 -16.844 -9.138 1.00 79.88 276 ALA A N 1
ATOM 2026 C CA . ALA A 1 276 ? 14.340 -18.040 -9.397 1.00 79.88 276 ALA A CA 1
ATOM 2027 C C . ALA A 1 276 ? 13.610 -19.116 -10.233 1.00 79.88 276 ALA A C 1
ATOM 2029 O O . ALA A 1 276 ? 14.226 -20.109 -10.618 1.00 79.88 276 ALA A O 1
ATOM 2030 N N . GLY A 1 277 ? 12.323 -18.926 -10.548 1.00 70.19 277 GLY A N 1
ATOM 2031 C CA . GLY A 1 277 ? 11.508 -19.913 -11.265 1.00 70.19 277 GLY A CA 1
ATOM 2032 C C . GLY A 1 277 ? 10.988 -21.050 -10.377 1.00 70.19 277 GLY A C 1
ATOM 2033 O O . GLY A 1 277 ? 10.557 -22.086 -10.888 1.00 70.19 277 GLY A O 1
ATOM 2034 N N . GLU A 1 278 ? 11.016 -20.879 -9.055 1.00 60.91 278 GLU A N 1
ATOM 2035 C CA . GLU A 1 278 ? 10.474 -21.848 -8.106 1.00 60.91 278 GLU A CA 1
ATOM 2036 C C . GLU A 1 278 ? 8.940 -21.747 -8.049 1.00 60.91 278 GLU A C 1
ATOM 2038 O O . GLU A 1 278 ? 8.357 -20.659 -8.033 1.00 60.91 278 GLU A O 1
ATOM 2043 N N . LYS A 1 279 ? 8.248 -22.894 -8.007 1.00 36.25 279 LYS A N 1
ATOM 2044 C CA . LYS A 1 279 ? 6.794 -22.918 -7.790 1.00 36.25 279 LYS A CA 1
ATOM 2045 C C . LYS A 1 279 ? 6.494 -22.524 -6.342 1.00 36.25 279 LYS A C 1
ATOM 2047 O O . LYS A 1 279 ? 6.717 -23.317 -5.433 1.00 36.25 279 LYS A O 1
ATOM 2052 N N . VAL A 1 280 ? 5.946 -21.329 -6.139 1.00 39.28 280 VAL A N 1
ATOM 2053 C CA . VAL A 1 280 ? 5.462 -20.879 -4.824 1.00 39.28 280 VAL A CA 1
ATOM 2054 C C . VAL A 1 280 ? 4.177 -21.639 -4.452 1.00 39.28 280 VAL A C 1
ATOM 2056 O O . VAL A 1 280 ? 3.302 -21.780 -5.312 1.00 39.28 280 VAL A O 1
ATOM 2059 N N . PRO A 1 281 ? 4.030 -22.138 -3.209 1.00 29.97 281 PRO A N 1
ATOM 2060 C CA . PRO A 1 281 ? 2.767 -22.708 -2.752 1.00 29.97 281 PRO A CA 1
ATOM 2061 C C . PRO A 1 281 ? 1.674 -21.628 -2.677 1.00 29.97 281 PRO A C 1
ATOM 2063 O O . PRO A 1 281 ? 1.953 -20.488 -2.309 1.00 29.97 281 PRO A O 1
ATOM 2066 N N . ALA A 1 282 ? 0.454 -22.004 -3.073 1.00 33.75 282 ALA A N 1
ATOM 2067 C CA . ALA A 1 282 ? -0.717 -21.128 -3.192 1.00 33.75 282 ALA A CA 1
ATOM 2068 C C . ALA A 1 282 ? -1.114 -20.421 -1.884 1.00 33.75 282 ALA A C 1
ATOM 2070 O O . ALA A 1 282 ? -1.005 -21.055 -0.809 1.00 33.75 282 ALA A O 1
#

Radius of gyration: 18.67 Å; Cα contacts (8 Å, |Δi|>4): 448; chains: 1; bounding box: 47×37×50 Å

pLDDT: mean 92.25, std 9.48, range [29.97, 98.75]